Protein AF-A0A7W6JEF7-F1 (afdb_monomer)

Nearest PDB structures (foldseek):
  3bkv-assembly1_A  TM=9.043E-01  e=3.563E-07  Phikzvirus phiKZ

Secondary structure (DSSP, 8-state):
--TT-B-TTSS-BTTTTB-HHHHHHHHHHHGGGGT-HHHHHT-EE-TTS-EE--TTHHHHHHHGGGSHHHHHHHHHHHHHHHHHHHHHHHSS---HHHHHHHHHHHHHHHHHHHHHHHH-TTSBHHHH-HHHHHH-HHHHEETTEEPBHHHHHHHHHHHHHTT-S--------------HHHHHHHHHHHHHHHHHHHHHHHTT---------------------

pLDDT: mean 77.7, std 24.28, range [25.88, 98.38]

Solvent-accessible surface area (backbone atoms only — not comparable to full-atom values): 13113 Å² total; per-residue (Å²): 134,54,36,82,40,67,47,97,89,52,67,23,26,13,64,77,45,44,36,57,62,62,44,48,48,42,34,46,73,47,18,52,86,74,77,36,34,81,53,17,69,55,42,46,69,46,97,88,70,45,64,45,49,66,76,77,58,33,56,62,59,60,52,41,32,46,35,66,64,59,36,48,56,46,48,51,51,50,53,51,51,38,42,53,50,34,25,74,74,69,76,42,88,66,50,64,26,47,52,42,31,20,71,73,58,34,47,69,47,23,44,51,49,54,53,36,44,75,75,43,29,81,42,51,34,31,80,75,38,52,70,60,23,69,77,35,46,82,63,25,35,52,96,92,37,69,22,25,31,46,56,37,50,55,48,38,33,48,47,35,72,74,64,45,90,57,86,74,91,68,87,79,91,80,74,82,86,71,51,74,67,55,54,51,50,52,56,50,51,51,51,54,54,50,51,53,54,51,51,59,58,62,76,68,69,81,87,80,88,82,83,85,83,91,78,87,89,83,83,86,84,86,81,90,134

Mean predicted aligned error: 13.55 Å

Radius of gyration: 26.11 Å; Cα contacts (8 Å, |Δi|>4): 239; chains: 1; bounding box: 75×72×61 Å

Organism: NCBI:txid424796

Structure (mmCIF, N/CA/C/O backbone):
data_AF-A0A7W6JEF7-F1
#
_entry.id   AF-A0A7W6JEF7-F1
#
loop_
_atom_site.group_PDB
_atom_site.id
_atom_site.type_symbol
_atom_site.label_atom_id
_atom_site.label_alt_id
_atom_site.label_comp_id
_atom_site.label_asym_id
_atom_site.label_entity_id
_atom_site.label_seq_id
_atom_site.pdbx_PDB_ins_code
_atom_site.Cartn_x
_atom_site.Cartn_y
_atom_site.Cartn_z
_atom_site.occupancy
_atom_site.B_iso_or_equiv
_atom_site.auth_seq_id
_atom_site.auth_comp_id
_atom_site.auth_asym_id
_atom_site.auth_atom_id
_atom_site.pdbx_PDB_model_num
ATOM 1 N N . MET A 1 1 ? -9.489 13.135 -10.111 1.00 59.50 1 MET A N 1
ATOM 2 C CA . MET A 1 1 ? -8.204 12.804 -9.450 1.00 59.50 1 MET A CA 1
ATOM 3 C C . MET A 1 1 ? -7.058 13.367 -10.286 1.00 59.50 1 MET A C 1
ATOM 5 O O . MET A 1 1 ? -7.245 13.505 -11.488 1.00 59.50 1 MET A O 1
ATOM 9 N N . ASN A 1 2 ? -5.920 13.725 -9.678 1.00 73.31 2 ASN A N 1
ATOM 10 C CA . ASN A 1 2 ? -4.779 14.330 -10.379 1.00 73.31 2 ASN A CA 1
ATOM 11 C C . ASN A 1 2 ? -3.644 13.301 -10.591 1.00 73.31 2 ASN A C 1
ATOM 13 O O . ASN A 1 2 ? -3.010 12.917 -9.607 1.00 73.31 2 ASN A O 1
ATOM 17 N N . PRO A 1 3 ? -3.336 12.889 -11.836 1.00 75.44 3 PRO A N 1
ATOM 18 C CA . PRO A 1 3 ? -2.253 11.948 -12.122 1.00 75.44 3 PRO A CA 1
ATOM 19 C C . PRO A 1 3 ? -0.857 12.453 -11.759 1.00 75.44 3 PRO A C 1
ATOM 21 O O . PRO A 1 3 ? 0.026 11.628 -11.585 1.00 75.44 3 PRO A O 1
ATOM 24 N N . SER A 1 4 ? -0.639 13.766 -11.615 1.00 76.81 4 SER A N 1
ATOM 25 C CA . SER A 1 4 ? 0.662 14.353 -11.250 1.00 76.81 4 SER A CA 1
ATOM 26 C C . SER A 1 4 ? 0.847 14.587 -9.744 1.00 76.81 4 SER A C 1
ATOM 28 O O . SER A 1 4 ? 1.847 15.178 -9.332 1.00 76.81 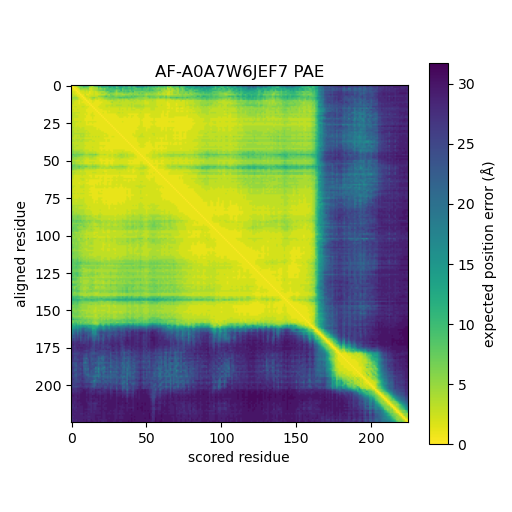4 SER A O 1
ATOM 30 N N . ALA A 1 5 ? -0.097 14.135 -8.909 1.00 79.94 5 ALA A N 1
ATOM 31 C CA . ALA A 1 5 ? -0.065 14.354 -7.465 1.00 79.94 5 ALA A CA 1
ATOM 32 C C . ALA A 1 5 ? 1.197 13.766 -6.806 1.00 79.94 5 ALA A C 1
ATOM 34 O O . ALA A 1 5 ? 1.651 12.669 -7.145 1.00 79.94 5 ALA A O 1
ATOM 35 N N . ARG A 1 6 ? 1.756 14.499 -5.837 1.00 86.62 6 ARG A N 1
ATOM 36 C CA . ARG A 1 6 ? 2.896 14.084 -5.007 1.00 86.62 6 ARG A CA 1
ATOM 37 C C . ARG A 1 6 ? 2.613 14.453 -3.557 1.00 86.62 6 ARG A C 1
ATOM 39 O O . ARG A 1 6 ? 2.244 15.592 -3.275 1.00 86.62 6 ARG A O 1
ATOM 46 N N . ALA A 1 7 ? 2.790 13.502 -2.646 1.00 77.75 7 ALA A N 1
ATOM 47 C CA . ALA A 1 7 ? 2.678 13.776 -1.221 1.00 77.75 7 ALA A CA 1
ATOM 48 C C . ALA A 1 7 ? 3.938 14.515 -0.730 1.00 77.75 7 ALA A C 1
ATOM 50 O O . ALA A 1 7 ? 5.047 14.103 -1.065 1.00 77.75 7 ALA A O 1
ATOM 51 N N . PRO A 1 8 ? 3.810 15.577 0.084 1.00 76.69 8 PRO A N 1
ATOM 52 C CA . PRO A 1 8 ? 4.963 16.348 0.555 1.00 76.69 8 PRO A CA 1
ATOM 53 C C . PRO A 1 8 ? 5.819 15.601 1.590 1.00 76.69 8 PRO A C 1
ATOM 55 O O . PRO A 1 8 ? 6.985 15.929 1.778 1.00 76.69 8 PRO A O 1
ATOM 58 N N . THR A 1 9 ? 5.252 14.606 2.274 1.00 75.00 9 THR A N 1
ATOM 59 C CA . THR A 1 9 ? 5.876 13.916 3.416 1.00 75.00 9 THR A CA 1
ATOM 60 C C . THR A 1 9 ? 6.237 12.460 3.131 1.00 75.00 9 THR A C 1
ATOM 62 O O . THR A 1 9 ? 6.707 11.757 4.024 1.00 75.00 9 THR A O 1
ATOM 65 N N . SER A 1 10 ? 6.011 11.967 1.911 1.00 81.19 10 SER A N 1
ATOM 66 C CA . SER A 1 10 ? 6.282 10.572 1.559 1.00 81.19 10 SER A CA 1
ATOM 67 C C . SER A 1 10 ? 6.634 10.410 0.083 1.00 81.19 10 SER A C 1
ATOM 69 O O . SER A 1 10 ? 6.514 11.333 -0.716 1.00 81.19 10 SER A O 1
ATOM 71 N N . SER A 1 11 ? 7.049 9.202 -0.303 1.00 86.31 11 SER A N 1
ATOM 72 C CA . SER A 1 11 ? 7.284 8.867 -1.713 1.00 86.31 11 SER A CA 1
ATOM 73 C C . SER A 1 11 ? 5.992 8.648 -2.508 1.00 86.31 11 SER A C 1
ATOM 75 O O . SER A 1 11 ? 6.078 8.283 -3.681 1.00 86.31 11 SER A O 1
ATOM 77 N N . ALA A 1 12 ? 4.817 8.831 -1.895 1.00 86.88 12 ALA A N 1
ATOM 78 C CA . ALA A 1 12 ? 3.532 8.615 -2.539 1.00 86.88 12 ALA A CA 1
ATOM 79 C C . ALA A 1 12 ? 3.341 9.579 -3.713 1.00 86.88 12 ALA A C 1
ATOM 81 O O . ALA A 1 12 ? 3.408 10.802 -3.558 1.00 86.88 12 ALA A O 1
ATOM 82 N N . ALA A 1 13 ? 3.062 9.024 -4.889 1.00 87.44 13 ALA A N 1
ATOM 83 C CA . ALA A 1 13 ? 2.879 9.805 -6.102 1.00 87.44 13 ALA A CA 1
ATOM 84 C C . ALA A 1 13 ? 1.898 9.146 -7.075 1.00 87.44 13 ALA A C 1
ATOM 86 O O . ALA A 1 13 ? 1.651 7.938 -6.999 1.00 87.44 13 ALA A O 1
ATOM 87 N N . GLY A 1 14 ? 1.381 9.942 -8.006 1.00 89.94 14 GLY A N 1
ATOM 88 C CA . GLY A 1 14 ? 0.509 9.468 -9.068 1.00 89.94 14 GLY A CA 1
ATOM 89 C C . GLY A 1 14 ? -0.964 9.405 -8.676 1.00 89.94 14 GLY A C 1
ATOM 90 O O . GLY A 1 14 ? -1.350 9.710 -7.547 1.00 89.94 14 GLY A O 1
ATOM 91 N N . LEU A 1 15 ? -1.777 8.933 -9.622 1.00 88.81 15 LEU A N 1
ATOM 92 C CA . LEU A 1 15 ? -3.235 8.825 -9.505 1.00 88.81 15 LEU A CA 1
ATOM 93 C C . LEU A 1 15 ? -3.700 8.060 -8.247 1.00 88.81 15 LEU A C 1
ATOM 95 O O . LEU A 1 15 ? -4.692 8.436 -7.628 1.00 88.81 15 LEU A O 1
ATOM 99 N N . PHE A 1 16 ? -2.952 7.023 -7.857 1.00 87.44 16 PHE A N 1
ATOM 100 C CA . PHE A 1 16 ? -3.261 6.121 -6.737 1.00 87.44 16 PHE A CA 1
ATOM 101 C C . PHE A 1 16 ? -2.314 6.284 -5.541 1.00 87.44 16 PHE A C 1
ATOM 103 O O . PHE A 1 16 ? -2.290 5.440 -4.649 1.00 87.44 16 PHE A O 1
ATOM 110 N N . GLN A 1 17 ? -1.502 7.345 -5.528 1.00 87.00 17 GLN A N 1
ATOM 111 C CA . GLN A 1 17 ? -0.577 7.656 -4.436 1.00 87.00 17 GLN A CA 1
ATOM 112 C C . GLN A 1 17 ? 0.342 6.487 -4.028 1.00 87.00 17 GLN A C 1
ATOM 114 O O . GLN A 1 17 ? 0.610 6.256 -2.850 1.00 87.00 17 GLN A O 1
ATOM 119 N N . PHE A 1 18 ? 0.895 5.775 -5.009 1.00 87.88 18 PHE A N 1
ATOM 120 C CA . PHE A 1 18 ? 1.824 4.679 -4.760 1.00 87.88 18 PHE A CA 1
ATOM 121 C C . PHE A 1 18 ? 3.102 5.160 -4.074 1.00 87.88 18 PHE A C 1
ATOM 123 O O . PHE A 1 18 ? 3.840 5.978 -4.635 1.00 87.88 18 PHE A O 1
ATOM 130 N N . ILE A 1 19 ? 3.419 4.587 -2.913 1.00 89.12 19 ILE A N 1
ATOM 131 C CA . ILE A 1 19 ? 4.760 4.687 -2.328 1.00 89.12 19 ILE A CA 1
ATOM 132 C C . ILE A 1 19 ? 5.747 3.828 -3.121 1.00 89.12 19 ILE A C 1
ATOM 134 O O . ILE A 1 19 ? 5.385 2.810 -3.712 1.00 89.12 19 ILE A O 1
ATOM 138 N N . GLU A 1 20 ? 7.013 4.232 -3.117 1.00 93.56 20 GLU A N 1
ATOM 139 C CA . GLU A 1 20 ? 8.049 3.661 -3.979 1.00 93.56 20 GLU A CA 1
ATOM 140 C C . GLU A 1 20 ? 8.202 2.140 -3.852 1.00 93.56 20 GLU A C 1
ATOM 142 O O . GLU A 1 20 ? 8.201 1.441 -4.859 1.00 93.56 20 GLU A O 1
ATOM 147 N N . GLN A 1 21 ? 8.308 1.603 -2.635 1.00 94.00 21 GLN A N 1
ATOM 148 C CA . GLN A 1 21 ? 8.533 0.163 -2.459 1.00 94.00 21 GLN A CA 1
ATOM 149 C C . GLN A 1 21 ? 7.341 -0.673 -2.933 1.00 94.00 21 GLN A C 1
ATOM 151 O O . GLN A 1 21 ? 7.534 -1.710 -3.567 1.00 94.00 21 GLN A O 1
ATOM 156 N N . THR A 1 22 ? 6.119 -0.199 -2.683 1.00 91.44 22 THR A N 1
ATOM 157 C CA . THR A 1 22 ? 4.899 -0.843 -3.177 1.00 91.44 22 THR A CA 1
ATOM 158 C C . THR A 1 22 ? 4.839 -0.788 -4.696 1.00 91.44 22 THR A C 1
ATOM 160 O O . THR A 1 22 ? 4.536 -1.797 -5.327 1.00 91.44 22 THR A O 1
ATOM 163 N N . TRP A 1 23 ? 5.183 0.356 -5.293 1.00 96.56 23 TRP A N 1
ATOM 164 C CA . TRP A 1 23 ? 5.240 0.500 -6.744 1.00 96.56 23 TRP A CA 1
ATOM 165 C C . TRP A 1 23 ? 6.215 -0.488 -7.377 1.00 96.56 23 TRP A C 1
ATOM 167 O O . TRP A 1 23 ? 5.816 -1.288 -8.219 1.00 96.56 23 TRP A O 1
ATOM 177 N N . LEU A 1 24 ? 7.471 -0.483 -6.924 1.00 98.12 24 LEU A N 1
ATOM 178 C CA . LEU A 1 24 ? 8.506 -1.349 -7.480 1.00 98.12 24 LEU A CA 1
ATOM 179 C C . LEU A 1 24 ? 8.145 -2.830 -7.320 1.00 98.12 24 LEU A C 1
ATOM 181 O O . LEU A 1 24 ? 8.288 -3.597 -8.266 1.00 98.12 24 LEU A O 1
ATOM 185 N N . GLY A 1 25 ? 7.617 -3.234 -6.162 1.00 96.81 25 GLY A N 1
ATOM 186 C CA . GLY A 1 25 ? 7.166 -4.610 -5.954 1.00 96.81 25 GLY A CA 1
ATOM 187 C C . GLY A 1 25 ? 6.001 -5.007 -6.864 1.00 96.81 25 GLY A C 1
ATOM 188 O O . GLY A 1 25 ? 5.996 -6.111 -7.410 1.00 96.81 25 GLY A O 1
ATOM 189 N N . THR A 1 26 ? 5.042 -4.101 -7.071 1.00 97.19 26 THR A N 1
ATOM 190 C CA . THR A 1 26 ? 3.873 -4.350 -7.928 1.00 97.19 26 THR A CA 1
ATOM 191 C C . THR A 1 26 ? 4.288 -4.457 -9.394 1.00 97.19 26 THR A C 1
ATOM 193 O O . THR A 1 26 ? 3.948 -5.442 -10.045 1.00 97.19 26 THR A O 1
ATOM 196 N N . VAL A 1 27 ? 5.105 -3.520 -9.891 1.00 98.31 27 VAL A N 1
ATOM 197 C CA . VAL A 1 27 ? 5.647 -3.564 -11.260 1.00 98.31 27 VAL A CA 1
ATOM 198 C C . VAL A 1 27 ? 6.524 -4.794 -11.458 1.00 98.31 27 VAL A C 1
ATOM 200 O O . VAL A 1 27 ? 6.383 -5.471 -12.470 1.00 98.31 27 VAL A O 1
ATOM 203 N N . LYS A 1 28 ? 7.382 -5.149 -10.492 1.00 98.38 28 LYS A N 1
ATOM 204 C CA . LYS A 1 28 ? 8.207 -6.360 -10.600 1.00 98.38 28 LYS A CA 1
ATOM 205 C C . LYS A 1 28 ? 7.361 -7.619 -10.759 1.00 98.38 28 LYS A C 1
ATOM 207 O O . LYS A 1 28 ? 7.706 -8.493 -11.546 1.00 98.38 28 LYS A O 1
ATOM 212 N N . THR A 1 29 ? 6.284 -7.716 -9.987 1.00 97.81 29 THR A N 1
ATOM 213 C CA . THR A 1 29 ? 5.455 -8.924 -9.927 1.00 97.81 29 THR A CA 1
ATOM 214 C C . THR A 1 29 ? 4.513 -9.024 -11.123 1.00 97.81 29 THR A C 1
ATOM 216 O O . THR A 1 29 ? 4.349 -10.101 -11.687 1.00 97.81 29 THR A O 1
ATOM 219 N N . HIS A 1 30 ? 3.911 -7.903 -11.526 1.00 98.19 30 HIS A N 1
ATOM 220 C CA . HIS A 1 30 ? 2.780 -7.891 -12.458 1.00 98.19 30 HIS A CA 1
ATOM 221 C C . HIS A 1 30 ? 3.038 -7.110 -13.745 1.00 98.19 30 HIS A C 1
ATOM 223 O O . HIS A 1 30 ? 2.269 -7.232 -14.692 1.00 98.19 30 HIS A O 1
ATOM 229 N N . GLY A 1 31 ? 4.112 -6.323 -13.823 1.00 97.94 31 GLY A N 1
ATOM 230 C CA . GLY A 1 31 ? 4.379 -5.429 -14.951 1.00 97.94 31 GLY A CA 1
ATOM 231 C C . GLY A 1 31 ? 4.435 -6.160 -16.290 1.00 97.94 31 GLY A C 1
ATOM 232 O O . GLY A 1 31 ? 3.821 -5.712 -17.254 1.00 97.94 31 GLY A O 1
ATOM 2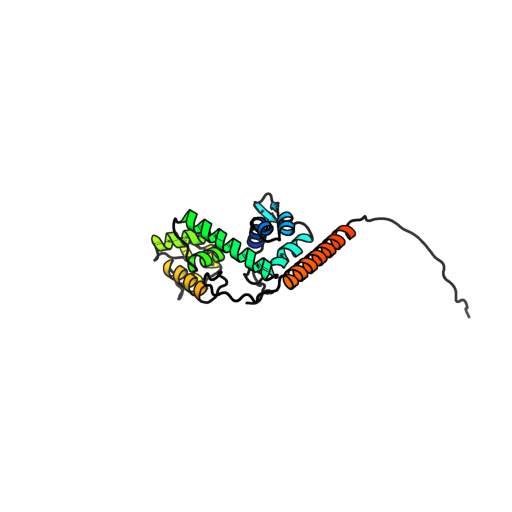33 N N . ALA A 1 32 ? 5.078 -7.330 -16.340 1.00 98.06 32 ALA A N 1
ATOM 234 C CA . ALA A 1 32 ? 5.173 -8.140 -17.556 1.00 98.06 32 ALA A CA 1
ATOM 235 C C . ALA A 1 32 ? 3.802 -8.544 -18.128 1.00 98.06 32 ALA A C 1
ATOM 237 O O . ALA A 1 32 ? 3.614 -8.492 -19.342 1.00 98.06 32 ALA A O 1
ATOM 238 N N . LYS A 1 33 ? 2.825 -8.862 -17.266 1.00 97.88 33 LYS A N 1
ATOM 239 C CA . LYS A 1 33 ? 1.454 -9.228 -17.666 1.00 97.88 33 LYS A CA 1
ATOM 240 C C . LYS A 1 33 ? 0.740 -8.104 -18.425 1.00 97.88 33 LYS A C 1
ATOM 242 O O . LYS A 1 33 ? -0.140 -8.382 -19.230 1.00 97.88 33 LYS A O 1
ATOM 247 N N . HIS A 1 34 ? 1.136 -6.855 -18.183 1.00 97.38 34 HIS A N 1
ATOM 248 C CA . HIS A 1 34 ? 0.496 -5.652 -18.722 1.00 97.38 34 HIS A CA 1
ATOM 249 C C . HIS A 1 34 ? 1.389 -4.877 -19.700 1.00 97.38 34 HIS A C 1
ATOM 251 O O . HIS A 1 34 ? 1.162 -3.696 -19.929 1.00 97.38 34 HIS A O 1
ATOM 257 N N . GLY A 1 35 ? 2.426 -5.507 -20.264 1.00 97.50 35 GLY A N 1
ATOM 258 C CA . GLY A 1 35 ? 3.313 -4.866 -21.248 1.00 97.50 35 GLY A CA 1
ATOM 259 C C . GLY A 1 35 ? 4.440 -4.008 -20.658 1.00 97.50 35 GLY A C 1
ATOM 260 O O . GLY A 1 35 ? 5.218 -3.421 -21.403 1.00 97.50 35 GLY A O 1
ATOM 261 N N . TYR A 1 36 ? 4.605 -3.988 -19.333 1.00 97.88 36 TYR A N 1
ATOM 262 C CA . TYR A 1 36 ? 5.674 -3.266 -18.629 1.00 97.88 36 TYR A CA 1
ATOM 263 C C . TYR A 1 36 ? 6.854 -4.173 -18.231 1.00 97.88 36 TYR A C 1
ATOM 265 O O . TYR A 1 36 ? 7.595 -3.859 -17.298 1.00 97.88 36 TYR A O 1
ATOM 273 N N . GLY A 1 37 ? 7.042 -5.305 -18.921 1.00 97.50 37 GLY A N 1
ATOM 274 C CA . GLY A 1 37 ? 8.080 -6.302 -18.608 1.00 97.50 37 GLY A CA 1
ATOM 275 C C . GLY A 1 37 ? 9.493 -5.720 -18.598 1.00 97.50 37 GLY A C 1
ATOM 276 O O . GLY A 1 37 ? 10.215 -5.889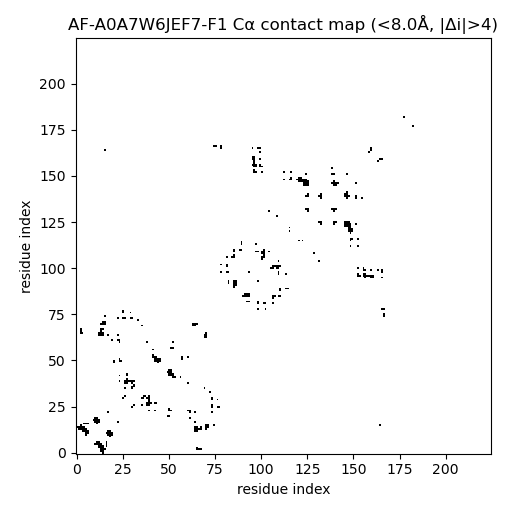 -17.622 1.00 97.50 37 GLY A O 1
ATOM 277 N N . GLN A 1 38 ? 9.825 -4.897 -19.597 1.00 96.81 38 GLN A N 1
ATOM 278 C CA . GLN A 1 38 ? 11.119 -4.208 -19.673 1.00 96.81 38 GLN A CA 1
ATOM 279 C C . GLN A 1 38 ? 11.427 -3.342 -18.438 1.00 96.81 38 GLN A C 1
ATOM 281 O O . GLN A 1 38 ? 12.584 -3.178 -18.069 1.00 96.81 38 GLN A O 1
ATOM 286 N N . TYR A 1 39 ? 10.402 -2.795 -17.773 1.00 97.62 39 TYR A N 1
ATOM 287 C CA . TYR A 1 39 ? 10.569 -2.029 -16.537 1.00 97.62 39 TYR A CA 1
ATOM 288 C C . TYR A 1 39 ? 10.667 -2.948 -15.320 1.00 97.62 39 TYR A C 1
ATOM 290 O O . TYR A 1 39 ? 11.441 -2.677 -14.406 1.00 97.62 39 TYR A O 1
ATOM 298 N N . ALA A 1 40 ? 9.910 -4.047 -15.313 1.00 98.25 40 ALA A N 1
ATOM 299 C CA . ALA A 1 40 ? 9.969 -5.071 -14.275 1.00 98.25 40 ALA A CA 1
ATOM 300 C C . ALA A 1 40 ? 11.346 -5.757 -14.209 1.00 98.25 40 ALA A C 1
ATOM 302 O O . ALA A 1 40 ? 11.823 -6.083 -13.120 1.00 98.25 40 ALA A O 1
ATOM 303 N N . ASP A 1 41 ? 12.010 -5.943 -15.348 1.00 97.69 41 ASP A N 1
ATOM 304 C CA . ASP A 1 41 ? 13.332 -6.572 -15.432 1.00 97.69 41 ASP A CA 1
ATOM 305 C C . ASP A 1 41 ? 14.435 -5.720 -14.793 1.00 97.69 41 ASP A C 1
ATOM 307 O O . ASP A 1 41 ? 15.363 -6.261 -14.194 1.00 97.69 41 ASP A O 1
ATOM 311 N N . LEU A 1 42 ? 14.279 -4.393 -14.812 1.00 97.88 42 LEU A N 1
ATOM 312 C CA . LEU A 1 42 ? 15.188 -3.443 -14.159 1.00 97.88 42 LEU A CA 1
ATOM 313 C C . LEU A 1 42 ? 15.073 -3.454 -12.627 1.00 97.88 42 LEU A C 1
ATOM 315 O O . LEU A 1 42 ? 15.930 -2.902 -11.932 1.00 97.88 42 LEU A O 1
ATOM 319 N N . ILE A 1 43 ? 14.003 -4.046 -12.090 1.00 98.31 43 ILE A N 1
ATOM 320 C CA . ILE A 1 43 ? 13.738 -4.085 -10.656 1.00 98.31 43 ILE A CA 1
ATOM 321 C C . ILE A 1 43 ? 14.315 -5.370 -10.071 1.00 98.31 43 ILE A C 1
ATOM 323 O O . ILE A 1 43 ? 13.997 -6.483 -10.504 1.00 98.31 43 ILE A O 1
ATOM 327 N N . TYR A 1 44 ? 15.110 -5.224 -9.020 1.00 97.62 44 TYR A N 1
ATOM 328 C CA . TYR A 1 44 ? 15.700 -6.344 -8.297 1.00 97.62 44 TYR A CA 1
ATOM 329 C C . TYR A 1 44 ? 15.515 -6.187 -6.786 1.00 97.62 44 TYR A C 1
ATOM 331 O O . TYR A 1 44 ? 15.220 -5.103 -6.273 1.00 97.62 44 TYR A O 1
ATOM 339 N N . ARG A 1 45 ? 15.660 -7.300 -6.061 1.00 96.62 45 ARG A N 1
ATOM 340 C CA . ARG A 1 45 ? 15.602 -7.328 -4.599 1.00 96.62 45 ARG A CA 1
ATOM 341 C C . ARG A 1 45 ? 17.025 -7.322 -4.051 1.00 96.62 45 ARG A C 1
ATOM 343 O O . ARG A 1 45 ? 17.798 -8.219 -4.369 1.00 96.62 45 ARG A O 1
ATOM 350 N N . GLY A 1 46 ? 17.374 -6.311 -3.259 1.00 94.44 46 GLY A N 1
ATOM 351 C CA . GLY A 1 46 ? 18.687 -6.253 -2.613 1.00 94.44 46 GLY A CA 1
ATOM 352 C C . GLY A 1 46 ? 18.812 -7.239 -1.450 1.00 94.44 46 GLY A C 1
ATOM 353 O O . GLY A 1 46 ? 17.835 -7.873 -1.045 1.00 94.44 46 GLY A O 1
ATOM 354 N N . SER A 1 47 ? 20.014 -7.333 -0.881 1.00 94.38 47 SER A N 1
ATOM 355 C CA . SER A 1 47 ? 20.332 -8.235 0.239 1.00 94.38 47 SER A CA 1
ATOM 356 C C . SER A 1 47 ? 19.522 -7.959 1.512 1.00 94.38 47 SER A C 1
ATOM 358 O O . SER A 1 47 ? 19.275 -8.870 2.293 1.00 94.38 47 SER A O 1
ATOM 360 N N . ASP A 1 48 ? 19.052 -6.726 1.697 1.00 91.44 48 ASP A N 1
ATOM 361 C CA . ASP A 1 48 ? 18.152 -6.314 2.783 1.00 91.44 48 ASP A CA 1
ATOM 362 C C . ASP A 1 48 ? 16.663 -6.592 2.489 1.00 91.44 48 ASP A C 1
ATOM 364 O O . ASP A 1 48 ? 15.780 -6.172 3.236 1.00 91.44 48 ASP A O 1
ATOM 368 N N . GLY A 1 49 ? 16.360 -7.251 1.370 1.00 92.00 49 GLY A N 1
ATOM 369 C CA . GLY A 1 49 ? 15.002 -7.600 0.976 1.00 92.00 49 GLY A CA 1
ATOM 370 C C . GLY A 1 49 ? 14.191 -6.461 0.351 1.00 92.00 49 GLY A C 1
ATOM 371 O O . GLY A 1 49 ? 13.016 -6.688 0.048 1.00 92.00 49 GLY A O 1
ATOM 372 N N . ARG A 1 50 ? 14.769 -5.273 0.124 1.00 93.94 50 ARG A N 1
ATOM 373 C CA . ARG A 1 50 ? 14.078 -4.133 -0.507 1.00 93.94 50 ARG A CA 1
ATOM 374 C C . ARG A 1 50 ? 14.184 -4.131 -2.029 1.00 93.94 50 ARG A C 1
ATOM 376 O O . ARG A 1 50 ? 15.212 -4.519 -2.587 1.00 93.94 50 ARG A O 1
ATOM 383 N N . TRP A 1 51 ? 13.149 -3.612 -2.688 1.00 96.44 51 TRP A N 1
ATOM 384 C CA . TRP A 1 51 ? 13.133 -3.409 -4.136 1.00 96.44 51 TRP A CA 1
ATOM 3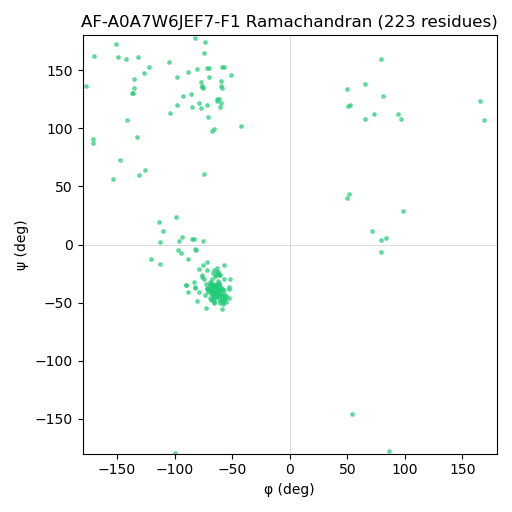85 C C . TRP A 1 51 ? 13.973 -2.195 -4.534 1.00 96.44 51 TRP A C 1
ATOM 387 O O . TRP A 1 51 ? 13.895 -1.141 -3.893 1.00 96.44 51 TRP A O 1
ATOM 397 N N . ARG A 1 52 ? 14.771 -2.346 -5.592 1.00 97.62 52 ARG A N 1
ATOM 398 C CA . ARG A 1 52 ? 15.681 -1.326 -6.124 1.00 97.62 52 ARG A CA 1
ATOM 399 C C . ARG A 1 52 ? 15.717 -1.356 -7.648 1.00 97.62 52 ARG A C 1
ATOM 401 O O . ARG A 1 52 ? 15.377 -2.362 -8.261 1.00 97.62 52 ARG A O 1
ATOM 408 N N . VAL A 1 53 ? 16.158 -0.238 -8.216 1.00 97.38 53 VAL A N 1
ATOM 409 C CA . VAL A 1 53 ? 16.515 -0.059 -9.626 1.00 97.38 53 VAL A CA 1
ATOM 410 C C . VAL A 1 53 ? 17.825 0.721 -9.641 1.00 97.38 53 VAL A C 1
ATOM 412 O O . VAL A 1 53 ? 17.952 1.690 -8.888 1.00 97.38 53 VAL A O 1
ATOM 415 N N . GLU A 1 54 ? 18.788 0.295 -10.454 1.00 93.38 54 GLU A N 1
ATOM 416 C CA . GLU A 1 54 ? 20.100 0.944 -10.535 1.00 93.38 54 GLU A CA 1
ATOM 417 C C . GLU A 1 54 ? 20.099 2.197 -11.415 1.00 93.38 54 GLU A C 1
ATOM 419 O O . GLU A 1 54 ? 19.354 2.307 -12.392 1.00 93.38 54 GLU A O 1
ATOM 424 N N . GLY A 1 55 ? 20.998 3.126 -11.083 1.00 93.19 55 GLY A N 1
ATOM 425 C CA . GLY A 1 55 ? 21.365 4.257 -11.933 1.00 93.19 55 GLY A CA 1
ATOM 426 C C . GLY A 1 55 ? 20.196 5.127 -12.411 1.00 93.19 55 GLY A C 1
ATOM 427 O O . GLY A 1 55 ? 19.209 5.358 -11.708 1.00 93.19 55 GLY A O 1
ATOM 428 N N . SER A 1 56 ? 20.326 5.641 -13.635 1.00 90.25 56 SER A N 1
ATOM 429 C CA . SER A 1 56 ? 19.351 6.545 -14.260 1.00 90.25 56 SER A CA 1
ATOM 430 C C . SER A 1 56 ? 18.004 5.875 -14.557 1.00 90.25 56 SER A C 1
ATOM 432 O O . SER A 1 56 ? 16.972 6.551 -14.569 1.00 90.25 56 SER A O 1
ATOM 434 N N . ALA A 1 57 ? 17.984 4.548 -14.716 1.00 93.88 57 ALA A N 1
ATOM 435 C CA . ALA A 1 57 ? 16.775 3.771 -14.982 1.00 93.88 57 ALA A CA 1
ATOM 436 C C . ALA A 1 57 ? 15.744 3.864 -13.844 1.00 93.88 57 ALA A C 1
ATOM 438 O O . ALA A 1 57 ? 14.541 3.710 -14.071 1.00 93.88 57 ALA A O 1
ATOM 439 N N . ARG A 1 58 ? 16.189 4.180 -12.621 1.00 95.62 58 ARG A N 1
ATOM 440 C CA . ARG A 1 58 ? 15.308 4.344 -11.462 1.00 95.62 58 ARG A CA 1
ATOM 441 C C . ARG A 1 58 ? 14.202 5.367 -11.700 1.00 95.62 58 ARG A C 1
ATOM 443 O O . ARG A 1 58 ? 13.053 5.096 -11.361 1.00 95.62 58 ARG A O 1
ATOM 450 N N . ASN A 1 59 ? 14.524 6.520 -12.281 1.00 94.00 59 ASN A N 1
ATOM 451 C CA . ASN A 1 59 ? 13.529 7.572 -12.501 1.00 94.00 59 ASN A CA 1
ATOM 452 C C . ASN A 1 59 ? 12.487 7.132 -13.528 1.00 94.00 59 ASN A C 1
ATOM 454 O O . ASN A 1 59 ? 11.297 7.280 -13.285 1.00 94.00 59 ASN A O 1
ATOM 458 N N . VAL A 1 60 ? 12.931 6.472 -14.598 1.00 94.31 60 VAL A N 1
ATOM 459 C CA . VAL A 1 60 ? 12.057 5.931 -15.643 1.00 94.31 60 VAL A CA 1
ATOM 460 C C . VAL A 1 60 ? 11.024 4.961 -15.060 1.00 94.31 60 VAL A C 1
ATOM 462 O O . VAL A 1 60 ? 9.833 5.088 -15.332 1.00 94.31 60 VAL A O 1
ATOM 465 N N . VAL A 1 61 ? 11.452 4.024 -14.207 1.00 97.00 61 VAL A N 1
ATOM 466 C CA . VAL A 1 61 ? 10.535 3.069 -13.563 1.00 97.00 61 VAL A CA 1
ATOM 467 C C . VAL A 1 61 ? 9.585 3.771 -12.586 1.00 97.00 61 VAL A C 1
ATOM 469 O O . VAL A 1 61 ? 8.411 3.413 -12.503 1.00 97.00 61 VAL A O 1
ATOM 472 N N . LEU A 1 62 ? 10.063 4.762 -11.829 1.00 96.12 62 LEU A N 1
ATOM 473 C CA . LEU A 1 62 ? 9.245 5.473 -10.841 1.00 96.12 62 LEU A CA 1
ATOM 474 C C . LEU A 1 62 ? 8.253 6.459 -11.456 1.00 96.12 62 LEU A C 1
ATOM 476 O O . LEU A 1 62 ? 7.194 6.673 -10.856 1.00 96.12 62 LEU A O 1
ATOM 480 N N . ASP A 1 63 ? 8.580 7.040 -12.608 1.00 95.88 63 ASP A N 1
ATOM 481 C CA . ASP A 1 63 ? 7.744 8.020 -13.298 1.00 95.88 63 ASP A CA 1
ATOM 482 C C . ASP A 1 63 ? 6.546 7.378 -14.003 1.00 95.88 63 ASP A C 1
ATOM 484 O O . ASP A 1 63 ? 5.537 8.045 -14.222 1.00 95.88 63 ASP A O 1
ATOM 488 N N . LEU A 1 64 ? 6.569 6.059 -14.229 1.00 96.56 64 LEU A N 1
ATOM 489 C CA . LEU A 1 64 ? 5.382 5.310 -14.652 1.00 96.56 64 LEU A CA 1
ATOM 490 C C . LEU A 1 64 ? 4.199 5.442 -13.672 1.00 96.56 64 LEU A C 1
ATOM 492 O O . LEU A 1 64 ? 3.061 5.222 -14.064 1.00 96.56 64 LEU A O 1
ATOM 496 N N . ARG A 1 65 ? 4.416 5.871 -12.419 1.00 95.44 65 ARG A N 1
ATOM 497 C CA . ARG A 1 65 ? 3.314 6.214 -11.495 1.00 95.44 65 ARG A CA 1
ATOM 498 C C . ARG A 1 65 ? 2.457 7.386 -11.972 1.00 95.44 65 ARG A C 1
ATOM 500 O O . ARG A 1 65 ? 1.315 7.512 -11.532 1.00 95.44 65 ARG A O 1
ATOM 507 N N . PHE A 1 66 ? 3.013 8.252 -12.815 1.00 94.94 66 PHE A N 1
ATOM 508 C CA . PHE A 1 66 ? 2.307 9.390 -13.402 1.00 94.94 66 PHE A CA 1
ATOM 509 C C . PHE A 1 66 ? 1.598 9.023 -14.708 1.00 94.94 66 PHE A C 1
ATOM 511 O O . PHE A 1 66 ? 0.761 9.798 -15.167 1.00 94.94 66 PHE A O 1
ATOM 518 N N . ASP A 1 67 ? 1.897 7.855 -15.287 1.00 95.81 67 ASP A N 1
ATOM 519 C CA . ASP A 1 67 ? 1.172 7.329 -16.436 1.00 95.81 67 ASP A CA 1
ATOM 520 C C . ASP A 1 67 ? -0.178 6.744 -15.973 1.00 95.81 67 ASP A C 1
ATO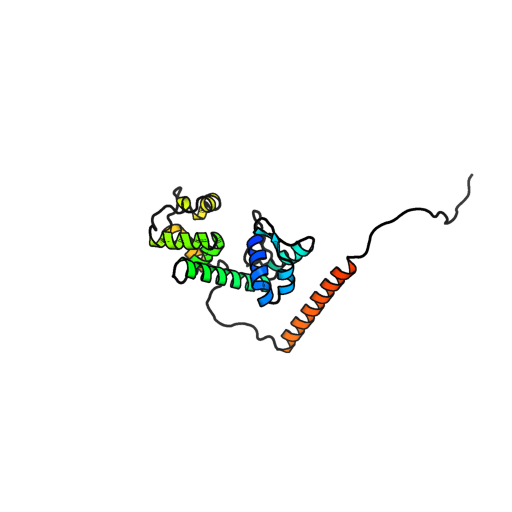M 522 O O . ASP A 1 67 ? -0.198 5.795 -15.182 1.00 95.81 67 ASP A O 1
ATOM 526 N N . PRO A 1 68 ? -1.328 7.290 -16.418 1.00 93.94 68 PRO A N 1
ATOM 527 C CA . PRO A 1 68 ? -2.629 6.854 -15.921 1.00 93.94 68 PRO A CA 1
ATOM 528 C C . PRO A 1 68 ? -2.941 5.386 -16.217 1.00 93.94 68 PRO A C 1
ATOM 530 O O . PRO A 1 68 ? -3.630 4.754 -15.417 1.00 93.94 68 PRO A O 1
ATOM 533 N N . GLN A 1 69 ? -2.448 4.838 -17.332 1.00 96.12 69 GLN A N 1
ATOM 534 C CA . GLN A 1 69 ? -2.692 3.444 -17.700 1.00 96.12 69 GLN A CA 1
ATOM 535 C C . GLN A 1 69 ? -1.890 2.514 -16.793 1.00 96.12 69 GLN A C 1
ATOM 537 O O . GLN A 1 69 ? -2.485 1.695 -16.091 1.00 96.12 69 GLN A O 1
ATOM 542 N N . ALA A 1 70 ? -0.572 2.718 -16.707 1.00 96.94 70 ALA A N 1
ATOM 543 C CA . ALA A 1 70 ? 0.322 1.946 -15.849 1.00 96.94 70 ALA A CA 1
ATOM 544 C C . ALA A 1 70 ? -0.138 1.997 -14.389 1.00 96.94 70 ALA A C 1
ATOM 546 O O . ALA A 1 70 ? -0.256 0.966 -13.724 1.00 96.94 70 ALA A O 1
ATOM 547 N N . ALA A 1 71 ? -0.457 3.195 -13.892 1.00 95.25 71 ALA A N 1
ATOM 548 C CA . ALA A 1 71 ? -0.926 3.380 -12.528 1.00 95.25 71 ALA A CA 1
ATOM 549 C C . ALA A 1 71 ? -2.247 2.639 -12.264 1.00 95.25 71 ALA A C 1
ATOM 551 O O . ALA A 1 71 ? -2.391 2.028 -11.206 1.00 95.25 71 ALA A O 1
ATOM 552 N N . SER A 1 72 ? -3.184 2.643 -13.219 1.00 95.62 72 SER A N 1
ATOM 553 C CA . SER A 1 72 ? -4.483 1.970 -13.074 1.00 95.62 72 SER A CA 1
ATOM 554 C C . SER A 1 72 ? -4.357 0.451 -13.071 1.00 95.62 72 SER A C 1
ATOM 556 O O . SER A 1 72 ? -4.923 -0.202 -12.193 1.00 95.62 72 SER A O 1
ATOM 558 N N . VAL A 1 73 ? -3.584 -0.126 -13.997 1.00 97.88 73 VAL A N 1
ATOM 559 C CA . VAL A 1 73 ? -3.409 -1.588 -14.042 1.00 97.88 73 VAL A CA 1
ATOM 560 C C . VAL A 1 73 ? -2.631 -2.098 -12.830 1.00 97.88 73 VAL A C 1
ATOM 562 O O . VAL A 1 73 ? -2.995 -3.120 -12.252 1.00 97.88 73 VAL A O 1
ATOM 565 N N . MET A 1 74 ? -1.618 -1.360 -12.365 1.00 97.69 74 MET A N 1
ATOM 566 C CA . MET A 1 74 ? -0.884 -1.731 -11.152 1.00 97.69 74 MET A CA 1
ATOM 567 C C . MET A 1 74 ? -1.741 -1.563 -9.892 1.00 97.69 74 MET A C 1
ATOM 569 O O . MET A 1 74 ? -1.633 -2.372 -8.972 1.00 97.69 74 MET A O 1
ATOM 573 N N . ALA A 1 75 ? -2.624 -0.560 -9.835 1.00 92.88 75 ALA A N 1
ATOM 574 C CA . ALA A 1 75 ? -3.580 -0.423 -8.736 1.00 92.88 75 ALA A CA 1
ATOM 575 C C . ALA A 1 75 ? -4.549 -1.607 -8.687 1.00 92.88 75 ALA A C 1
ATOM 577 O O . ALA A 1 75 ? -4.746 -2.182 -7.617 1.00 92.88 75 ALA A O 1
ATOM 578 N N . ALA A 1 76 ? -5.083 -2.026 -9.837 1.00 94.44 76 ALA A N 1
ATOM 579 C CA . ALA A 1 76 ? -5.950 -3.196 -9.925 1.00 94.44 76 ALA A CA 1
ATOM 580 C C . ALA A 1 76 ? -5.243 -4.474 -9.437 1.00 94.44 76 ALA A C 1
ATOM 582 O O . ALA A 1 76 ? -5.805 -5.215 -8.629 1.00 94.44 76 ALA A O 1
ATOM 583 N N . GLU A 1 77 ? -3.995 -4.703 -9.856 1.00 97.25 77 GLU A N 1
ATOM 584 C CA . GLU A 1 77 ? -3.205 -5.862 -9.417 1.00 97.25 77 GLU A CA 1
ATOM 585 C C . GLU A 1 77 ? -2.873 -5.825 -7.921 1.00 97.25 77 GLU A C 1
ATOM 587 O O . GLU A 1 77 ? -2.953 -6.851 -7.237 1.00 97.25 77 GLU A O 1
ATOM 592 N N . LEU A 1 78 ? -2.550 -4.649 -7.372 1.00 93.50 78 LEU A N 1
ATOM 593 C CA . LEU A 1 78 ? -2.326 -4.492 -5.935 1.00 93.50 78 LEU A CA 1
ATOM 594 C C . LEU A 1 78 ? -3.609 -4.773 -5.143 1.00 93.50 78 LEU A C 1
ATOM 596 O O . LEU A 1 78 ? -3.572 -5.502 -4.151 1.00 93.50 78 LEU A O 1
ATOM 600 N N . THR A 1 79 ? -4.749 -4.236 -5.581 1.00 91.69 79 THR A N 1
ATOM 601 C CA . THR A 1 79 ? -6.050 -4.490 -4.951 1.00 91.69 79 THR A CA 1
ATOM 602 C C . THR A 1 79 ? -6.412 -5.973 -5.009 1.00 91.69 79 THR A C 1
ATOM 604 O O . THR A 1 79 ? -6.811 -6.532 -3.988 1.00 91.69 79 THR A O 1
ATOM 607 N N . ALA A 1 80 ? -6.215 -6.636 -6.151 1.00 94.12 80 ALA A N 1
ATOM 608 C CA . ALA A 1 80 ? -6.452 -8.071 -6.291 1.00 94.12 80 ALA A CA 1
ATOM 609 C C . ALA A 1 80 ? -5.524 -8.900 -5.384 1.00 94.12 80 ALA A C 1
ATOM 611 O O . ALA A 1 80 ? -5.979 -9.828 -4.712 1.00 94.12 80 ALA A O 1
ATOM 612 N N . SER A 1 81 ? -4.243 -8.527 -5.299 1.00 93.62 81 SER A N 1
ATOM 613 C CA . SER A 1 81 ? -3.263 -9.172 -4.414 1.00 93.62 81 SER A CA 1
ATOM 614 C C . SER A 1 81 ? -3.647 -9.015 -2.937 1.00 93.62 81 SER A C 1
ATOM 616 O O . SER A 1 81 ? -3.591 -9.979 -2.173 1.00 93.62 81 SER A O 1
ATOM 618 N N . ASN A 1 82 ? -4.106 -7.825 -2.538 1.00 93.31 82 ASN A N 1
ATOM 619 C CA . ASN A 1 82 ? -4.623 -7.574 -1.194 1.00 93.31 82 ASN A CA 1
ATOM 620 C C . ASN A 1 82 ? -5.881 -8.402 -0.916 1.00 93.31 82 ASN A C 1
ATOM 622 O O . ASN A 1 82 ? -5.976 -9.020 0.142 1.00 93.31 82 ASN A O 1
ATOM 626 N N . ALA A 1 83 ? -6.817 -8.471 -1.867 1.00 95.44 83 ALA A N 1
ATOM 627 C CA . ALA A 1 83 ? -8.027 -9.271 -1.720 1.00 95.44 83 ALA A CA 1
ATOM 628 C C . ALA A 1 83 ? -7.697 -10.753 -1.492 1.00 95.44 83 ALA A C 1
ATOM 630 O O . ALA A 1 83 ? -8.201 -11.370 -0.553 1.00 95.44 83 ALA A O 1
ATOM 631 N N 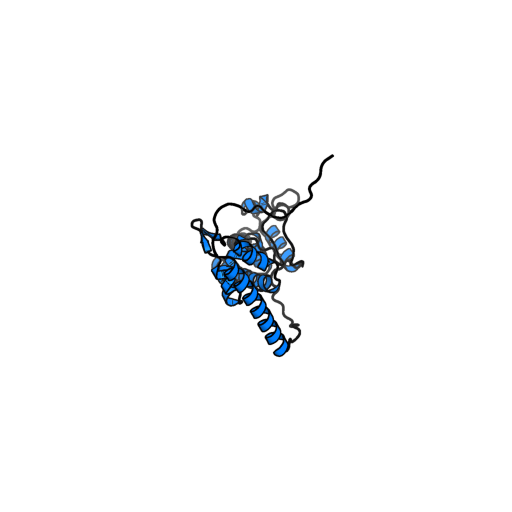. ALA A 1 84 ? -6.792 -11.307 -2.305 1.00 96.12 84 ALA A N 1
ATOM 632 C CA . ALA A 1 84 ? -6.327 -12.683 -2.171 1.00 96.12 84 ALA A CA 1
ATOM 633 C C . ALA A 1 84 ? -5.633 -12.931 -0.821 1.00 96.12 84 ALA A C 1
ATOM 635 O O . ALA A 1 84 ? -5.912 -13.938 -0.167 1.00 96.12 84 ALA A O 1
ATOM 636 N N . TYR A 1 85 ? -4.781 -12.003 -0.372 1.00 96.12 85 TYR A N 1
ATOM 637 C CA . TYR A 1 85 ? -4.131 -12.098 0.935 1.00 96.12 85 TYR A CA 1
ATOM 638 C C . TYR A 1 85 ? -5.154 -12.127 2.075 1.00 96.12 85 TYR A C 1
ATOM 640 O O . TYR A 1 85 ? -5.101 -13.011 2.931 1.00 96.12 85 TYR A O 1
ATOM 648 N N . LEU A 1 86 ? -6.099 -11.182 2.088 1.00 96.31 86 LEU A N 1
ATOM 649 C CA . LEU A 1 86 ? -7.116 -11.093 3.136 1.00 96.31 86 LEU A CA 1
ATOM 650 C C . LEU A 1 86 ? -7.987 -12.346 3.163 1.00 96.31 86 LEU A C 1
ATOM 652 O O . LEU A 1 86 ? -8.215 -12.903 4.238 1.00 96.31 86 LEU A O 1
ATOM 656 N N . ARG A 1 87 ? -8.389 -12.846 1.993 1.00 97.38 87 ARG A N 1
ATOM 657 C CA . ARG A 1 87 ? -9.135 -14.100 1.860 1.00 97.38 87 ARG A CA 1
ATOM 658 C C . ARG A 1 87 ? -8.385 -15.276 2.459 1.00 97.38 87 ARG A C 1
ATOM 660 O O . ARG A 1 87 ? -8.936 -15.993 3.287 1.00 97.38 87 ARG A O 1
ATOM 667 N N . GLY A 1 88 ? -7.119 -15.448 2.081 1.00 96.50 88 GLY A N 1
ATOM 668 C CA . GLY A 1 88 ? -6.284 -16.532 2.592 1.00 96.50 88 GLY A CA 1
ATOM 669 C C . GLY A 1 88 ? -6.026 -16.425 4.096 1.00 96.50 88 GLY A C 1
ATOM 670 O O . GLY A 1 88 ? -5.953 -17.438 4.783 1.00 96.50 88 GLY A O 1
ATOM 671 N N . ARG A 1 89 ? -5.917 -15.201 4.626 1.00 96.81 89 ARG A N 1
ATOM 672 C CA . ARG A 1 89 ? -5.585 -14.960 6.036 1.00 96.81 89 ARG A CA 1
ATOM 673 C C . ARG A 1 89 ? -6.782 -15.032 6.980 1.00 96.81 89 ARG A C 1
ATOM 675 O O . ARG A 1 89 ? -6.595 -15.387 8.142 1.00 96.81 89 ARG A O 1
ATOM 682 N N . THR A 1 90 ? -7.963 -14.646 6.507 1.00 95.00 90 THR A N 1
ATOM 683 C CA . THR A 1 90 ? -9.175 -14.500 7.332 1.00 95.00 90 THR A CA 1
ATOM 684 C C . THR A 1 90 ? -10.257 -15.527 7.004 1.00 95.00 90 THR A C 1
ATOM 686 O O . THR A 1 90 ? -11.175 -15.708 7.796 1.00 95.00 90 THR A O 1
ATOM 689 N N . GLY A 1 91 ? -10.175 -16.195 5.849 1.00 95.50 91 GLY A N 1
ATOM 690 C CA . GLY A 1 91 ? -11.220 -17.096 5.358 1.00 95.50 91 GLY A CA 1
ATOM 691 C C . GLY A 1 91 ? -12.487 -16.381 4.875 1.00 95.50 91 GLY A C 1
ATOM 692 O O . GLY A 1 91 ? -13.501 -17.037 4.656 1.00 95.50 91 GLY A O 1
ATOM 693 N N . ARG A 1 92 ? -12.458 -15.050 4.721 1.00 92.88 92 ARG A N 1
ATOM 694 C CA . ARG A 1 92 ? -13.619 -14.218 4.373 1.00 92.88 92 ARG A CA 1
ATOM 695 C C . ARG A 1 92 ? -13.376 -13.420 3.095 1.00 92.88 92 ARG A C 1
ATOM 697 O O . ARG A 1 92 ? -12.241 -13.085 2.769 1.00 92.88 92 ARG A O 1
ATOM 704 N N . GLU A 1 93 ? -14.453 -13.096 2.382 1.00 93.44 93 GLU A N 1
ATOM 705 C CA . GLU A 1 93 ? -14.405 -12.160 1.255 1.00 93.44 93 GLU A CA 1
ATOM 706 C C . GLU A 1 93 ? -14.209 -10.728 1.789 1.00 93.44 93 GLU A C 1
ATOM 708 O O . GLU A 1 93 ? -15.048 -10.278 2.574 1.00 93.44 93 GLU A O 1
ATOM 713 N N . PRO A 1 94 ? -13.128 -10.014 1.419 1.00 92.12 94 PRO A N 1
ATOM 714 C CA . PRO A 1 94 ? -12.912 -8.646 1.875 1.00 92.12 94 PRO A CA 1
ATOM 715 C C . PRO A 1 94 ? -13.835 -7.667 1.141 1.00 92.12 94 PRO A C 1
ATOM 717 O O . PRO A 1 94 ? -13.958 -7.708 -0.085 1.00 92.12 94 PRO A O 1
ATOM 720 N N . GLY A 1 95 ? -14.453 -6.754 1.890 1.00 88.56 95 GLY A N 1
ATOM 721 C CA . GLY A 1 95 ? -15.235 -5.651 1.334 1.00 88.56 95 GLY A CA 1
ATOM 722 C C . GLY A 1 95 ? -14.368 -4.459 0.914 1.00 88.56 95 GLY A C 1
ATOM 723 O O . GLY A 1 95 ? -13.159 -4.421 1.143 1.00 88.56 95 GLY A O 1
ATOM 724 N N . ALA A 1 96 ? -14.997 -3.425 0.345 1.00 86.56 96 ALA A N 1
ATOM 725 C CA . ALA A 1 96 ? -14.297 -2.207 -0.080 1.00 86.56 96 ALA A CA 1
ATOM 726 C C . ALA A 1 96 ? -13.533 -1.518 1.070 1.00 86.56 96 ALA A C 1
ATOM 728 O O . ALA A 1 96 ? -12.407 -1.066 0.868 1.00 86.56 96 ALA A O 1
ATOM 729 N N . GLY A 1 97 ? -14.102 -1.481 2.282 1.00 86.00 97 GLY A N 1
ATOM 730 C CA . GLY A 1 97 ? -13.427 -0.932 3.460 1.00 86.00 97 GLY A CA 1
ATOM 731 C C . GLY A 1 97 ? -12.219 -1.754 3.900 1.00 86.00 97 GLY A C 1
ATOM 732 O O . GLY A 1 97 ? -11.215 -1.169 4.293 1.00 86.00 97 GLY A O 1
ATOM 733 N N . ASP A 1 98 ? -12.263 -3.082 3.765 1.00 91.69 98 ASP A N 1
ATOM 734 C CA . ASP A 1 98 ? -11.134 -3.957 4.107 1.00 91.69 98 ASP A CA 1
ATOM 735 C C . ASP A 1 98 ? -9.992 -3.802 3.092 1.00 91.69 98 ASP A C 1
ATOM 737 O O . ASP A 1 98 ? -8.819 -3.749 3.461 1.00 91.69 98 ASP A O 1
ATOM 741 N N . LEU A 1 99 ? -10.325 -3.653 1.806 1.00 90.94 99 LEU A N 1
ATOM 742 C CA . LEU A 1 99 ? -9.347 -3.368 0.752 1.00 90.94 99 LEU A CA 1
ATOM 743 C C . LEU A 1 99 ? -8.732 -1.972 0.903 1.00 90.94 99 LEU A C 1
ATOM 745 O O . LEU A 1 99 ? -7.528 -1.805 0.695 1.00 90.94 99 LEU A O 1
ATOM 749 N N . TYR A 1 100 ? -9.526 -0.984 1.319 1.00 88.25 100 TYR A N 1
ATOM 750 C CA . TYR A 1 100 ? -9.021 0.345 1.654 1.00 88.25 100 TYR A CA 1
ATOM 751 C C . TYR A 1 100 ? -8.126 0.311 2.901 1.00 88.25 100 TYR A C 1
ATOM 753 O O . TYR A 1 100 ? -7.034 0.881 2.901 1.00 88.25 100 TYR A O 1
ATOM 761 N N . ALA A 1 101 ? -8.523 -0.442 3.930 1.00 89.75 101 ALA A N 1
ATOM 762 C CA . ALA A 1 101 ? -7.684 -0.698 5.093 1.00 89.75 101 ALA A CA 1
ATOM 763 C C . ALA A 1 101 ? -6.368 -1.375 4.689 1.00 89.75 101 ALA A C 1
ATOM 765 O O . ALA A 1 101 ? -5.325 -1.021 5.226 1.00 89.75 101 ALA A O 1
ATOM 766 N N . ALA A 1 102 ? -6.379 -2.300 3.723 1.00 90.19 102 ALA A N 1
ATOM 767 C CA . ALA A 1 102 ? -5.166 -2.969 3.250 1.00 90.19 102 ALA A CA 1
ATOM 768 C C . ALA A 1 102 ? -4.234 -2.025 2.485 1.00 90.19 102 ALA A C 1
ATOM 770 O O . ALA A 1 102 ? -3.017 -2.158 2.584 1.00 90.19 102 ALA A O 1
ATOM 771 N N . HIS A 1 103 ? -4.780 -1.054 1.754 1.00 83.31 103 HIS A N 1
ATOM 772 C CA . HIS A 1 103 ? -3.979 0.004 1.143 1.00 83.31 103 HIS A CA 1
ATOM 773 C C . HIS A 1 103 ? -3.319 0.898 2.206 1.00 83.31 103 HIS A C 1
ATOM 775 O O . HIS A 1 103 ? -2.142 1.229 2.091 1.00 83.31 103 HIS A O 1
ATOM 781 N N . PHE A 1 104 ? -4.063 1.259 3.253 1.00 84.56 104 PHE A N 1
ATOM 782 C CA . PHE A 1 104 ? -3.620 2.199 4.282 1.00 84.56 104 PHE A CA 1
ATOM 783 C C . PHE A 1 104 ? -2.698 1.573 5.350 1.00 84.56 104 PHE A C 1
ATOM 785 O O . PHE A 1 104 ? -1.637 2.115 5.647 1.00 84.56 104 PHE A O 1
ATOM 792 N N . LEU A 1 105 ? -3.082 0.427 5.918 1.00 86.94 105 LEU A N 1
ATOM 793 C CA . LEU A 1 105 ? -2.364 -0.288 6.988 1.00 86.94 105 LEU A CA 1
ATOM 794 C C . LEU A 1 105 ? -1.421 -1.379 6.463 1.00 86.94 105 LEU A C 1
ATOM 796 O O . LEU A 1 105 ? -0.698 -2.006 7.240 1.00 86.94 105 LEU A O 1
ATOM 800 N N . GLY A 1 106 ? -1.465 -1.662 5.163 1.00 89.19 106 GLY A N 1
ATOM 801 C CA . GLY A 1 106 ? -0.912 -2.885 4.595 1.00 89.19 106 GLY A CA 1
ATOM 802 C C . GLY A 1 106 ? -1.845 -4.094 4.787 1.00 89.19 106 GLY A C 1
ATOM 803 O O . GLY A 1 106 ? -2.705 -4.110 5.676 1.00 89.19 106 GLY A O 1
ATOM 804 N N . PRO A 1 107 ? -1.671 -5.156 3.982 1.00 91.56 107 PRO A N 1
ATOM 805 C CA . PRO A 1 107 ? -2.576 -6.307 3.974 1.00 91.56 107 PRO A CA 1
ATOM 806 C C . PRO A 1 107 ? -2.594 -7.077 5.307 1.00 91.56 107 PRO A C 1
ATOM 808 O O . PRO A 1 107 ? -3.647 -7.540 5.742 1.00 91.56 107 PRO A O 1
ATOM 811 N N . ALA A 1 108 ? -1.457 -7.162 6.007 1.00 92.81 108 ALA A N 1
ATOM 812 C CA . ALA A 1 108 ? -1.384 -7.785 7.330 1.00 92.81 108 ALA A CA 1
ATOM 813 C C . ALA A 1 108 ? -2.144 -6.980 8.400 1.00 92.81 108 ALA A C 1
ATOM 815 O O . ALA A 1 108 ? -2.880 -7.564 9.196 1.00 92.81 108 ALA A O 1
ATOM 816 N N . GLY A 1 109 ? -2.004 -5.649 8.392 1.00 94.25 109 GLY A N 1
ATOM 817 C CA . GLY A 1 109 ? -2.710 -4.763 9.319 1.00 94.25 109 GLY A CA 1
ATOM 818 C C . GLY A 1 109 ? -4.222 -4.784 9.096 1.00 94.25 109 GLY A C 1
ATOM 819 O O . GLY A 1 109 ? -4.987 -4.848 10.053 1.00 94.25 109 GLY A O 1
ATOM 820 N N . ALA A 1 110 ? -4.665 -4.837 7.839 1.00 95.88 110 ALA A N 1
ATOM 821 C CA . ALA A 1 110 ? -6.077 -5.009 7.511 1.00 95.88 110 ALA A CA 1
ATOM 822 C C . ALA A 1 110 ? -6.633 -6.366 7.964 1.00 95.88 110 ALA A C 1
ATOM 824 O O . ALA A 1 110 ? -7.694 -6.404 8.579 1.00 95.88 110 ALA A O 1
ATOM 825 N N . ALA A 1 111 ? -5.900 -7.468 7.770 1.00 96.88 111 ALA A N 1
ATOM 826 C CA . ALA A 1 111 ? -6.313 -8.768 8.304 1.00 96.88 111 ALA A CA 1
ATOM 827 C C . ALA A 1 111 ? -6.416 -8.756 9.841 1.00 96.88 111 ALA A C 1
ATOM 829 O O . ALA A 1 111 ? -7.344 -9.330 10.409 1.00 96.88 111 ALA A O 1
ATOM 830 N N . GLN A 1 112 ? -5.487 -8.075 10.521 1.00 97.12 112 GLN A N 1
ATOM 831 C CA . GLN A 1 112 ? -5.538 -7.882 11.970 1.00 97.12 112 GLN A CA 1
ATOM 832 C C . GLN A 1 112 ? -6.740 -7.025 12.394 1.00 97.12 112 GLN A C 1
ATOM 834 O O . GLN A 1 112 ? -7.344 -7.302 13.429 1.00 97.12 112 GLN A O 1
ATOM 839 N N . LEU A 1 113 ? -7.106 -6.008 11.605 1.00 96.19 113 LEU A N 1
ATOM 840 C CA . LEU A 1 113 ? -8.289 -5.183 11.850 1.00 96.19 113 LEU A CA 1
ATOM 841 C C . LEU A 1 113 ? -9.573 -6.006 11.695 1.00 96.19 113 LEU A C 1
ATOM 843 O O . LEU A 1 113 ? -10.439 -5.918 12.559 1.00 96.19 113 LEU A O 1
ATOM 847 N N . MET A 1 114 ? -9.667 -6.835 10.650 1.00 95.94 114 MET A N 1
ATOM 848 C CA . MET A 1 114 ? -10.798 -7.745 10.427 1.00 95.94 114 MET A CA 1
ATOM 849 C C . MET A 1 114 ? -10.963 -8.725 11.599 1.00 95.94 114 MET A C 1
ATOM 851 O O . MET A 1 114 ? -12.048 -8.830 12.163 1.00 95.94 114 MET A O 1
ATOM 855 N N . ASP A 1 115 ? -9.879 -9.374 12.038 1.00 96.31 115 ASP A N 1
ATOM 856 C CA . ASP A 1 115 ? -9.916 -10.285 13.193 1.00 96.31 115 ASP A CA 1
ATOM 857 C C . ASP A 1 115 ? -10.301 -9.557 14.495 1.00 96.31 115 ASP A C 1
ATOM 859 O O . ASP A 1 115 ? -11.098 -10.053 15.295 1.00 96.31 115 ASP A O 1
ATOM 863 N N . ALA A 1 116 ? -9.780 -8.344 14.706 1.00 96.81 116 ALA A N 1
ATOM 864 C CA . ALA A 1 116 ? -10.131 -7.538 15.867 1.00 96.81 116 ALA A CA 1
ATOM 865 C C . ALA A 1 116 ? -11.595 -7.072 15.839 1.00 96.81 116 ALA A C 1
ATOM 867 O O . ALA A 1 116 ? -12.209 -6.977 16.903 1.00 96.81 116 ALA A O 1
ATOM 868 N N . MET A 1 117 ? -12.152 -6.801 14.655 1.00 96.06 117 MET A N 1
ATOM 869 C CA . MET A 1 117 ? -13.552 -6.415 14.482 1.00 96.06 117 MET A CA 1
ATOM 870 C C . MET A 1 117 ? -14.492 -7.554 14.880 1.00 96.06 117 MET A C 1
ATOM 872 O O . MET A 1 117 ? -15.507 -7.308 15.529 1.00 96.06 117 MET A O 1
ATOM 876 N N . ASP A 1 118 ? -14.113 -8.795 14.576 1.00 94.19 118 ASP A N 1
ATOM 877 C CA . ASP A 1 118 ? -14.895 -9.977 14.936 1.00 94.19 118 ASP A CA 1
ATOM 878 C C . ASP A 1 118 ? -14.800 -10.299 16.433 1.00 94.19 118 ASP A C 1
ATOM 880 O O . ASP A 1 118 ? -15.800 -10.610 17.079 1.00 94.19 118 ASP A O 1
ATOM 884 N N . ARG A 1 119 ? -13.594 -10.231 17.011 1.00 96.50 119 ARG A N 1
ATOM 885 C CA . ARG A 1 119 ? -13.356 -10.704 18.386 1.00 96.50 119 ARG A CA 1
ATOM 886 C C . ARG A 1 119 ? -13.563 -9.642 19.455 1.00 96.50 119 ARG A C 1
ATOM 888 O O . ARG A 1 119 ? -13.914 -9.967 20.587 1.00 96.50 119 ARG A O 1
ATOM 895 N N . ARG A 1 120 ? -13.226 -8.389 19.151 1.00 97.31 120 ARG A N 1
ATOM 896 C CA . ARG A 1 120 ? -13.095 -7.319 20.152 1.00 97.31 120 ARG A CA 1
ATOM 897 C C . ARG A 1 120 ? -13.331 -5.915 19.571 1.00 97.31 120 ARG A C 1
ATOM 899 O O . ARG A 1 120 ? -12.489 -5.032 19.760 1.00 97.31 120 ARG A O 1
ATOM 906 N N . PRO A 1 121 ? -14.494 -5.659 18.943 1.00 97.75 121 PRO A N 1
ATOM 907 C CA . PRO A 1 121 ? -14.776 -4.406 18.235 1.00 97.75 121 PRO A CA 1
ATOM 908 C C . PRO A 1 121 ? -14.713 -3.147 19.116 1.00 97.75 121 PRO A C 1
ATOM 910 O O . PRO A 1 121 ? -14.429 -2.058 18.620 1.00 97.75 121 PRO A O 1
ATOM 913 N N . GLY A 1 122 ? -14.943 -3.284 20.426 1.00 98.00 122 GLY A N 1
ATOM 914 C CA . GLY A 1 122 ? -14.845 -2.189 21.400 1.00 98.00 122 GLY A CA 1
ATOM 915 C C . GLY A 1 122 ? -13.423 -1.873 21.883 1.00 98.00 122 GLY A C 1
ATOM 916 O O . GLY A 1 122 ? -13.243 -0.918 22.633 1.00 98.00 122 GLY A O 1
ATOM 917 N N . SER A 1 123 ? -12.409 -2.651 21.487 1.00 97.94 123 SER A N 1
ATOM 918 C CA . SER A 1 123 ? -11.019 -2.396 21.890 1.00 97.94 123 SER A CA 1
ATOM 919 C C . SER A 1 123 ? -10.457 -1.143 21.225 1.00 97.94 123 SER A C 1
ATOM 921 O O . SER A 1 123 ? -10.832 -0.806 20.105 1.00 97.94 123 SER A O 1
ATOM 923 N N . SER A 1 124 ? -9.509 -0.487 21.894 1.00 98.06 124 SER A N 1
ATOM 924 C CA . SER A 1 124 ? -8.751 0.642 21.342 1.00 98.06 124 SER A CA 1
ATOM 925 C C . SER A 1 124 ? -7.976 0.219 20.091 1.00 98.06 124 SER A C 1
ATOM 927 O O . SER A 1 124 ? -7.071 -0.616 20.169 1.00 98.06 124 SER A O 1
ATOM 929 N N . ALA A 1 125 ? -8.285 0.828 18.944 1.00 96.25 125 ALA A N 1
ATOM 930 C CA . ALA A 1 125 ? -7.544 0.598 17.707 1.00 96.25 125 ALA A CA 1
ATOM 931 C C . ALA A 1 125 ? -6.112 1.145 17.805 1.00 96.25 125 ALA A C 1
ATOM 933 O O . ALA A 1 125 ? -5.180 0.530 17.295 1.00 96.25 125 ALA A O 1
ATOM 934 N N . ALA A 1 126 ? -5.915 2.250 18.532 1.00 96.75 126 ALA A N 1
ATOM 935 C CA . ALA A 1 126 ? -4.590 2.822 18.765 1.00 96.75 126 ALA A CA 1
ATOM 936 C C . ALA A 1 126 ? -3.665 1.891 19.567 1.00 96.75 126 ALA A C 1
ATOM 938 O O . ALA A 1 126 ? -2.451 1.950 19.418 1.00 96.75 126 ALA A O 1
ATOM 939 N N . SER A 1 127 ? -4.232 1.007 20.392 1.00 96.88 127 SER A N 1
ATOM 940 C CA . SER A 1 127 ? -3.465 -0.005 21.128 1.00 96.88 127 SER A CA 1
ATOM 941 C C . SER A 1 127 ? -3.083 -1.208 20.261 1.00 96.88 127 SER A C 1
ATOM 943 O O . SER A 1 127 ? -2.165 -1.939 20.615 1.00 96.88 127 SER A O 1
ATOM 945 N N . ILE A 1 128 ? -3.789 -1.433 19.149 1.00 95.25 128 ILE A N 1
ATOM 946 C CA . ILE A 1 128 ? -3.507 -2.515 18.194 1.00 95.25 128 ILE A CA 1
ATOM 947 C C . ILE A 1 128 ? -2.539 -2.035 17.104 1.00 95.25 128 ILE A C 1
ATOM 949 O O . ILE A 1 128 ? -1.689 -2.806 16.671 1.00 95.25 128 ILE A O 1
ATOM 953 N N . PHE A 1 129 ? -2.646 -0.766 16.699 1.00 94.62 129 PHE A N 1
ATOM 954 C CA . PHE A 1 129 ? -1.866 -0.158 15.617 1.00 94.62 129 PHE A CA 1
ATOM 955 C C . PHE A 1 129 ? -1.144 1.124 16.084 1.00 94.62 129 PHE A C 1
ATOM 957 O O . PHE A 1 129 ? -1.473 2.214 15.606 1.00 94.62 129 PHE A O 1
ATOM 964 N N . PRO A 1 130 ? -0.191 1.044 17.031 1.00 94.19 130 PRO A N 1
ATOM 965 C CA . PRO A 1 130 ? 0.400 2.230 17.655 1.00 94.19 130 PRO A CA 1
ATOM 966 C C . PRO A 1 130 ? 1.154 3.127 16.664 1.00 94.19 130 PRO A C 1
ATOM 968 O O . PRO A 1 130 ? 1.026 4.353 16.723 1.00 94.19 130 PRO A O 1
ATOM 971 N N . GLU A 1 131 ? 1.875 2.551 15.700 1.00 88.62 131 GLU A N 1
ATOM 972 C CA . GLU A 1 131 ? 2.594 3.315 14.676 1.00 88.62 131 GLU A CA 1
ATOM 973 C C . GLU A 1 131 ? 1.612 4.065 13.769 1.00 88.62 131 GLU A C 1
ATOM 975 O O . GLU A 1 131 ? 1.721 5.283 13.610 1.00 88.62 131 GLU A O 1
ATOM 980 N N . ALA A 1 132 ? 0.599 3.368 13.240 1.00 88.06 132 ALA A N 1
ATOM 981 C CA . ALA A 1 132 ? -0.423 3.979 12.391 1.00 88.06 132 ALA A CA 1
ATOM 982 C C . ALA A 1 132 ? -1.218 5.057 13.144 1.00 88.06 132 ALA A C 1
ATOM 984 O O . ALA A 1 132 ? -1.533 6.099 12.567 1.00 88.06 132 ALA A O 1
ATOM 985 N N . ALA A 1 133 ? -1.490 4.840 14.433 1.00 92.19 133 ALA A N 1
ATOM 986 C CA . ALA A 1 133 ? -2.198 5.781 15.290 1.00 92.19 133 ALA A CA 1
ATOM 987 C C . ALA A 1 133 ? -1.396 7.051 15.585 1.00 92.19 133 ALA A C 1
ATOM 989 O O . ALA A 1 133 ? -1.968 8.144 15.591 1.00 92.19 133 ALA A O 1
ATOM 990 N N . SER A 1 134 ? -0.082 6.927 15.792 1.00 87.81 134 SER A N 1
ATOM 991 C CA . SER A 1 134 ? 0.794 8.089 15.968 1.00 87.81 134 SER A CA 1
ATOM 992 C C . SER A 1 134 ? 0.886 8.935 14.693 1.00 87.81 134 SER A C 1
ATOM 994 O O . SER A 1 134 ? 0.795 10.159 14.766 1.00 87.81 134 SER A O 1
ATOM 996 N N . ALA A 1 135 ? 0.970 8.288 13.526 1.00 83.56 135 ALA A N 1
ATOM 997 C CA . ALA A 1 135 ? 1.066 8.963 12.235 1.00 83.56 135 ALA A CA 1
ATOM 998 C C . ALA A 1 135 ? -0.274 9.552 11.754 1.00 83.56 135 ALA A C 1
ATOM 1000 O O . ALA A 1 135 ? -0.285 10.542 11.028 1.00 83.56 135 ALA A O 1
ATOM 1001 N N . ASN A 1 136 ? -1.408 8.971 12.162 1.00 86.75 136 ASN A N 1
ATOM 1002 C CA . ASN A 1 136 ? -2.735 9.306 11.634 1.00 86.75 136 ASN A CA 1
ATOM 1003 C C . ASN A 1 136 ? -3.741 9.551 12.763 1.00 86.75 136 ASN A C 1
ATOM 1005 O O . ASN A 1 136 ? -4.769 8.877 12.887 1.00 86.75 136 ASN A O 1
ATOM 1009 N N . ARG A 1 137 ? -3.442 10.546 13.603 1.00 91.31 137 ARG A N 1
ATOM 1010 C CA . ARG A 1 137 ? -4.223 10.871 14.807 1.00 91.31 137 ARG A CA 1
ATOM 1011 C C . ARG A 1 137 ? -5.720 11.062 14.535 1.00 91.31 137 ARG A C 1
ATOM 1013 O O . ARG A 1 137 ? -6.527 10.603 15.331 1.00 91.31 137 ARG A O 1
ATOM 1020 N N . SER A 1 138 ? -6.093 11.684 13.416 1.00 88.62 138 SER A N 1
ATOM 1021 C CA . SER A 1 138 ? -7.496 11.925 13.039 1.00 88.62 138 SER A CA 1
ATOM 1022 C C . SER A 1 138 ? -8.296 10.652 12.739 1.00 88.62 138 SER A C 1
ATOM 1024 O O . SER A 1 138 ? -9.521 10.674 12.818 1.00 88.62 138 SER A O 1
ATOM 1026 N N . ILE A 1 139 ? -7.627 9.547 12.397 1.00 88.44 139 ILE A N 1
ATOM 1027 C CA . ILE A 1 139 ? -8.270 8.253 12.132 1.00 88.44 139 ILE A CA 1
ATOM 1028 C C . ILE A 1 139 ? -8.410 7.455 13.430 1.00 88.44 139 ILE A C 1
ATOM 1030 O O . ILE A 1 139 ? -9.439 6.826 13.662 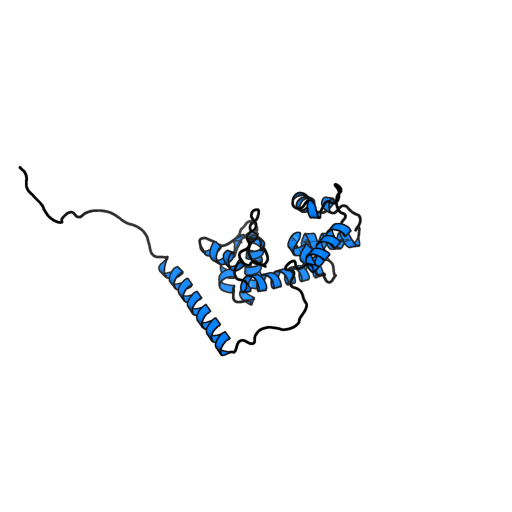1.00 88.44 139 ILE A O 1
ATOM 1034 N N . PHE A 1 140 ? -7.382 7.487 14.280 1.00 94.56 140 PHE A N 1
ATOM 1035 C CA . PHE A 1 140 ? -7.277 6.626 15.461 1.00 94.56 140 PHE A CA 1
ATOM 1036 C C . PHE A 1 140 ? -7.732 7.271 16.773 1.00 94.56 140 PHE A C 1
ATOM 1038 O O . PHE A 1 140 ? -7.758 6.590 17.799 1.00 94.56 140 PHE A O 1
ATOM 1045 N N . TYR A 1 141 ? -8.092 8.554 16.766 1.00 95.00 141 TYR A N 1
ATOM 1046 C CA . TYR A 1 141 ? -8.582 9.275 17.939 1.00 95.00 141 TYR A CA 1
ATOM 1047 C C . TYR A 1 141 ? -9.805 10.122 17.585 1.00 95.00 141 TYR A C 1
ATOM 1049 O O . TYR A 1 141 ? -9.870 10.730 16.519 1.00 95.00 141 TYR A O 1
ATOM 1057 N N . ARG A 1 142 ? -10.763 10.181 18.511 1.00 92.69 142 ARG A N 1
ATOM 1058 C CA . ARG A 1 142 ? -12.003 10.958 18.410 1.00 92.69 142 ARG A CA 1
ATOM 1059 C C . ARG A 1 142 ? -12.254 11.639 19.747 1.00 92.69 142 ARG A C 1
ATOM 1061 O O . ARG A 1 142 ? -12.158 10.981 20.777 1.00 92.69 142 ARG A O 1
ATOM 1068 N N . ASP A 1 143 ? -12.524 12.941 19.735 1.00 91.56 143 ASP A N 1
ATOM 1069 C CA . ASP A 1 143 ? -12.847 13.729 20.938 1.00 91.56 143 ASP A CA 1
ATOM 1070 C C . ASP A 1 143 ? -11.844 13.528 22.09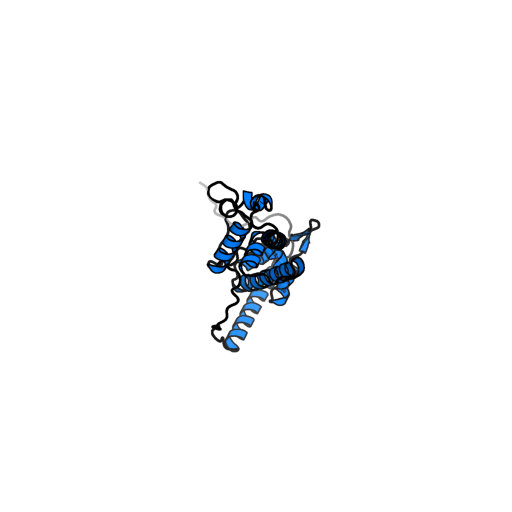2 1.00 91.56 143 ASP A C 1
ATOM 1072 O O . ASP A 1 143 ? -12.203 13.385 23.257 1.00 91.56 143 ASP A O 1
ATOM 1076 N N . GLY A 1 144 ? -10.553 13.442 21.755 1.00 90.06 144 GLY A N 1
ATOM 1077 C CA . GLY A 1 144 ? -9.471 13.250 22.724 1.00 90.06 144 GLY A CA 1
ATOM 1078 C C . GLY A 1 144 ? -9.278 11.815 23.237 1.00 90.06 144 GLY A C 1
ATOM 1079 O O . GLY A 1 144 ? -8.275 11.562 23.903 1.00 90.06 144 GLY A O 1
ATOM 1080 N N . ARG A 1 145 ? -10.150 10.856 22.891 1.00 95.88 145 ARG A N 1
ATOM 1081 C CA . ARG A 1 145 ? -9.995 9.432 23.249 1.00 95.88 145 ARG A CA 1
ATOM 1082 C C . ARG A 1 145 ? -9.539 8.569 22.065 1.00 95.88 145 ARG A C 1
ATOM 1084 O O . ARG A 1 145 ? -9.772 8.940 20.914 1.00 95.88 145 ARG A O 1
ATOM 1091 N N . PRO A 1 146 ? -8.919 7.399 22.308 1.00 97.25 146 PRO A N 1
ATOM 1092 C CA . PRO A 1 146 ? -8.695 6.411 21.258 1.00 97.25 146 PRO A CA 1
ATOM 1093 C C . PRO A 1 146 ? -10.018 5.962 20.626 1.00 97.25 146 PRO A C 1
ATOM 1095 O O . PRO A 1 146 ? -10.992 5.674 21.333 1.00 97.25 146 PRO A O 1
ATOM 1098 N N . ALA A 1 147 ? -10.043 5.895 19.297 1.00 97.62 147 ALA A N 1
ATOM 1099 C CA . ALA A 1 147 ? -11.133 5.289 18.550 1.00 97.62 147 ALA A CA 1
ATOM 1100 C C . ALA A 1 147 ? -11.114 3.768 18.752 1.00 97.62 147 ALA A C 1
ATOM 1102 O O . ALA A 1 147 ? -10.047 3.146 18.860 1.00 97.62 147 ALA A O 1
ATOM 1103 N N . THR A 1 148 ? -12.293 3.159 18.808 1.00 98.19 148 THR A N 1
ATOM 1104 C CA . THR A 1 148 ? -12.407 1.702 18.860 1.00 98.19 148 THR A CA 1
ATOM 1105 C C . THR A 1 148 ? -12.117 1.081 17.495 1.00 98.19 148 THR A C 1
ATOM 1107 O O . THR A 1 148 ? -12.137 1.757 16.463 1.00 98.19 148 THR A O 1
ATOM 1110 N N . VAL A 1 149 ? -11.872 -0.227 17.471 1.00 97.62 149 VAL A N 1
ATOM 1111 C CA . VAL A 1 149 ? -11.735 -1.001 16.227 1.00 97.62 149 VAL A CA 1
ATOM 1112 C C . VAL A 1 149 ? -12.941 -0.792 15.310 1.00 97.62 149 VAL A C 1
ATOM 1114 O O . VAL A 1 149 ? -12.756 -0.499 14.130 1.00 97.62 149 VAL A O 1
ATOM 1117 N N . ALA A 1 150 ? -14.157 -0.858 15.857 1.00 96.88 150 ALA A N 1
ATOM 1118 C CA . ALA A 1 150 ? -15.380 -0.623 15.092 1.00 96.88 150 ALA A CA 1
ATOM 1119 C C . ALA A 1 150 ? -15.462 0.798 14.523 1.00 96.88 150 ALA A C 1
ATOM 1121 O O . ALA A 1 150 ? -15.897 0.989 13.390 1.00 96.88 150 ALA A O 1
ATOM 1122 N N . GLU A 1 151 ? -15.020 1.804 15.280 1.00 96.00 151 GLU A N 1
ATOM 1123 C CA . GLU A 1 151 ? -15.026 3.192 14.817 1.00 96.00 151 GLU A CA 1
ATOM 1124 C C . GLU A 1 151 ? -14.024 3.432 13.687 1.00 96.00 151 GLU A C 1
ATOM 1126 O O . GLU A 1 151 ? -14.356 4.132 12.727 1.00 96.00 151 GLU A O 1
ATOM 1131 N N . VAL A 1 152 ? -12.826 2.843 13.777 1.00 94.00 152 VAL A N 1
ATOM 1132 C CA . VAL A 1 152 ? -11.823 2.907 12.705 1.00 94.00 152 VAL A CA 1
ATOM 1133 C C . VAL A 1 152 ? -12.319 2.165 11.468 1.00 94.00 152 VAL A C 1
ATOM 1135 O O . VAL A 1 152 ? -12.285 2.734 10.379 1.00 94.00 152 VAL A O 1
ATOM 1138 N N . HIS A 1 153 ? -12.844 0.945 11.619 1.00 93.44 153 HIS A N 1
ATOM 1139 C CA . HIS A 1 153 ? -13.389 0.163 10.502 1.00 93.44 153 HIS A CA 1
ATOM 1140 C C . HIS A 1 153 ? -14.521 0.908 9.784 1.00 93.44 153 HIS A C 1
ATOM 1142 O O . HIS A 1 153 ? -14.453 1.114 8.572 1.00 93.44 153 HIS A O 1
ATOM 1148 N N . ALA A 1 154 ? -15.496 1.434 10.532 1.00 92.69 154 ALA A N 1
ATOM 1149 C CA . ALA A 1 154 ? -16.592 2.221 9.970 1.00 92.69 154 ALA A CA 1
ATOM 1150 C C . ALA A 1 154 ? -16.105 3.502 9.274 1.00 92.69 154 ALA A C 1
ATOM 1152 O O . ALA A 1 154 ? -16.702 3.941 8.290 1.00 92.69 154 ALA A O 1
ATOM 1153 N N . ASN A 1 155 ? -15.032 4.122 9.776 1.00 88.94 155 ASN A N 1
ATOM 1154 C CA . ASN A 1 155 ? -14.436 5.282 9.125 1.00 88.94 155 ASN A CA 1
ATOM 1155 C C . ASN A 1 155 ? -13.827 4.918 7.766 1.00 88.94 155 ASN A C 1
ATOM 1157 O O . ASN A 1 155 ? -14.158 5.539 6.761 1.00 88.94 155 ASN A O 1
ATOM 1161 N N . LEU A 1 156 ? -13.012 3.863 7.735 1.00 86.88 156 LEU A N 1
ATOM 1162 C CA . LEU A 1 156 ? -12.366 3.368 6.519 1.00 86.88 156 LEU A CA 1
ATOM 1163 C C . LEU A 1 156 ? -13.393 2.905 5.474 1.00 86.88 156 LEU A C 1
ATOM 1165 O O . LEU A 1 156 ? -13.246 3.214 4.293 1.00 86.88 156 LEU A O 1
ATOM 1169 N N . GLN A 1 157 ? -14.468 2.237 5.902 1.00 87.00 157 GLN A N 1
ATOM 1170 C CA . GLN A 1 157 ? -15.563 1.821 5.023 1.00 87.00 157 GLN A CA 1
ATOM 1171 C C . GLN A 1 157 ? -16.275 3.013 4.369 1.00 87.00 157 GLN A C 1
ATOM 1173 O O . GLN A 1 157 ? -16.616 2.951 3.188 1.00 87.00 157 GLN A O 1
ATOM 1178 N N . ARG A 1 158 ? -16.489 4.108 5.108 1.00 86.25 158 ARG A N 1
ATOM 1179 C CA . ARG A 1 158 ? -17.100 5.326 4.559 1.00 86.25 158 ARG A CA 1
ATOM 1180 C C . ARG A 1 158 ? -16.185 5.995 3.541 1.00 86.25 158 ARG A C 1
ATOM 1182 O O . ARG A 1 158 ? -16.628 6.295 2.440 1.00 86.25 158 ARG A O 1
ATOM 1189 N N . THR A 1 159 ? -14.904 6.144 3.871 1.00 79.12 159 THR A N 1
ATOM 1190 C CA . THR A 1 159 ? -13.908 6.729 2.962 1.00 79.12 159 THR A CA 1
ATOM 1191 C C . THR A 1 159 ? -13.758 5.913 1.674 1.00 79.12 159 THR A C 1
ATOM 1193 O O . THR A 1 159 ? -13.602 6.487 0.597 1.00 79.12 159 THR A O 1
ATOM 1196 N N . ALA A 1 160 ? -13.872 4.584 1.756 1.00 75.81 160 ALA A N 1
ATOM 1197 C CA . ALA A 1 160 ? -13.913 3.721 0.578 1.00 75.81 160 ALA A CA 1
ATOM 1198 C C . ALA A 1 160 ? -15.141 3.997 -0.314 1.00 75.81 160 ALA A C 1
ATOM 1200 O O . ALA A 1 160 ? -15.019 3.975 -1.535 1.00 75.81 160 ALA A O 1
ATOM 1201 N N . GLY A 1 161 ? -16.306 4.283 0.280 1.00 63.44 161 GLY A N 1
ATOM 1202 C CA . GLY A 1 161 ? -17.538 4.614 -0.447 1.00 63.44 161 GLY A CA 1
ATOM 1203 C C . GLY A 1 161 ? -17.587 6.037 -1.019 1.00 63.44 161 GLY A C 1
ATOM 1204 O O . GLY A 1 161 ? -18.258 6.268 -2.019 1.00 63.44 161 GLY A O 1
ATOM 1205 N N . GLU A 1 162 ? -16.859 6.983 -0.423 1.00 63.12 162 GLU A N 1
ATOM 1206 C CA . GLU A 1 162 ? -16.816 8.399 -0.832 1.00 63.12 162 GLU A CA 1
ATOM 1207 C C . GLU A 1 162 ? -15.808 8.692 -1.964 1.00 63.12 162 GLU A C 1
ATOM 1209 O O . GLU A 1 162 ? -15.646 9.843 -2.370 1.00 63.12 162 GLU A O 1
ATOM 1214 N N . GLY A 1 163 ? -15.153 7.667 -2.519 1.00 50.75 163 GLY A N 1
ATOM 1215 C CA . GLY A 1 163 ? -14.305 7.817 -3.705 1.00 50.75 163 GLY A CA 1
ATOM 1216 C C . GLY A 1 163 ? -12.807 7.934 -3.427 1.00 50.75 163 GLY A C 1
ATOM 1217 O O . GLY A 1 163 ? -12.072 8.496 -4.245 1.00 50.75 163 GLY A O 1
ATOM 1218 N N . ALA A 1 164 ? -12.309 7.345 -2.333 1.00 47.41 164 ALA A N 1
ATOM 1219 C CA . ALA A 1 164 ? -10.933 6.853 -2.362 1.00 47.41 164 ALA A CA 1
ATOM 1220 C C . ALA A 1 164 ? -10.748 5.964 -3.607 1.00 47.41 164 ALA A C 1
ATOM 1222 O O . ALA A 1 164 ? -11.695 5.275 -3.991 1.00 47.41 164 ALA A O 1
ATOM 1223 N N . PRO A 1 165 ? -9.568 5.941 -4.248 1.00 44.78 165 PRO A N 1
ATOM 1224 C CA . PRO A 1 165 ? -9.336 5.117 -5.424 1.00 44.78 165 PRO A CA 1
ATOM 1225 C C . PRO A 1 165 ? -9.185 3.640 -5.014 1.00 44.78 165 PRO A C 1
ATOM 1227 O O . PRO A 1 165 ? -8.145 3.020 -5.198 1.00 44.78 165 PRO A O 1
ATOM 1230 N N . ALA A 1 166 ? -10.220 3.072 -4.405 1.00 36.56 166 ALA A N 1
ATOM 1231 C CA . ALA A 1 166 ? -10.468 1.650 -4.405 1.00 36.56 166 ALA A CA 1
ATOM 1232 C C . ALA A 1 166 ? -11.229 1.380 -5.700 1.00 36.56 166 ALA A C 1
ATOM 1234 O O . ALA A 1 166 ? -12.292 1.956 -5.920 1.00 36.56 166 ALA A O 1
ATOM 1235 N N . ALA A 1 167 ? -10.640 0.560 -6.570 1.00 38.47 167 ALA A N 1
ATOM 1236 C CA . ALA A 1 167 ? -11.265 0.059 -7.783 1.00 38.47 167 ALA A CA 1
ATOM 1237 C C . ALA A 1 167 ? -12.720 -0.348 -7.492 1.00 38.47 167 ALA A C 1
ATOM 1239 O O . ALA A 1 167 ? -12.979 -1.384 -6.877 1.00 38.47 167 ALA A O 1
ATOM 1240 N N . SER A 1 168 ? -13.668 0.504 -7.885 1.00 28.55 168 SER A N 1
ATOM 1241 C CA . SER A 1 168 ? -15.085 0.230 -7.734 1.00 28.55 168 SER A CA 1
ATOM 1242 C C . SER A 1 168 ? -15.444 -0.863 -8.728 1.00 28.55 168 SER A C 1
ATOM 1244 O O . SER A 1 168 ? -15.464 -0.645 -9.939 1.00 28.55 168 SER A O 1
ATOM 1246 N N . THR A 1 169 ? -15.731 -2.050 -8.210 1.00 35.66 169 THR A N 1
ATOM 1247 C CA . THR A 1 169 ? -16.519 -3.051 -8.918 1.00 35.66 169 THR A CA 1
ATOM 1248 C C . THR A 1 169 ? -17.944 -2.521 -9.029 1.00 35.66 169 THR A C 1
ATOM 1250 O O . THR A 1 169 ? -18.741 -2.583 -8.100 1.00 35.66 169 THR A O 1
ATOM 1253 N N . GLY A 1 170 ? -18.233 -1.947 -10.192 1.00 25.88 170 GLY A N 1
ATOM 1254 C CA . GLY A 1 170 ? -19.555 -1.510 -10.610 1.00 25.88 170 GLY A CA 1
ATOM 1255 C C . GLY A 1 170 ? -19.497 -1.127 -12.081 1.00 25.88 170 GLY A C 1
ATOM 1256 O O . GLY A 1 170 ? -19.175 0.010 -12.406 1.00 25.88 170 GLY A O 1
ATOM 1257 N N . ALA A 1 171 ? -19.756 -2.086 -12.974 1.00 28.97 171 ALA A N 1
ATOM 1258 C CA . ALA A 1 171 ? -20.026 -1.781 -14.378 1.00 28.97 171 ALA A CA 1
ATOM 1259 C C . ALA A 1 171 ? -21.264 -0.862 -14.452 1.00 28.97 171 ALA A C 1
ATOM 1261 O O . ALA A 1 171 ? -22.241 -1.098 -13.737 1.00 28.97 171 ALA A O 1
ATOM 1262 N N . PRO A 1 172 ? -21.221 0.182 -15.293 1.00 29.75 172 PRO A N 1
ATOM 1263 C CA . PRO A 1 172 ? -21.559 -0.037 -16.692 1.00 29.75 172 PRO A CA 1
ATOM 1264 C C . PRO A 1 172 ? -20.475 0.450 -17.662 1.00 29.75 172 PRO A C 1
ATOM 1266 O O . PRO A 1 172 ? -19.757 1.418 -17.425 1.00 29.75 172 PRO A O 1
ATOM 1269 N N . SER A 1 173 ? -20.381 -0.271 -18.773 1.00 38.03 173 SER A N 1
ATOM 1270 C CA . SER A 1 173 ? -19.485 -0.052 -19.902 1.00 38.03 173 SER A CA 1
ATOM 1271 C C . SER A 1 173 ? -19.689 1.318 -20.549 1.00 38.03 173 SER A C 1
ATOM 1273 O O . SER A 1 173 ? -20.769 1.583 -21.065 1.00 38.03 173 SER A O 1
ATOM 1275 N N . LEU A 1 174 ? -18.632 2.132 -20.608 1.00 32.72 174 LEU A N 1
ATOM 1276 C CA . LEU A 1 174 ? -18.462 3.222 -21.577 1.00 32.72 174 LEU A CA 1
ATOM 1277 C C . LEU A 1 174 ? -16.965 3.376 -21.895 1.00 32.72 174 LEU A C 1
ATOM 1279 O O . LEU A 1 174 ? -16.305 4.316 -21.458 1.00 32.72 174 LEU A O 1
ATOM 1283 N N . THR A 1 175 ? -16.407 2.431 -22.650 1.00 37.09 175 THR A N 1
ATOM 1284 C CA . THR A 1 175 ? -15.213 2.704 -23.460 1.00 37.09 175 THR A CA 1
ATOM 1285 C C . THR A 1 175 ? -15.690 3.287 -24.790 1.00 37.09 175 THR A C 1
ATOM 1287 O O . THR A 1 175 ? -16.566 2.675 -25.407 1.00 37.09 175 THR A O 1
ATOM 1290 N N . PRO A 1 176 ? -15.166 4.430 -25.267 1.00 38.16 176 PRO A N 1
ATOM 1291 C CA . PRO A 1 176 ? -15.332 4.772 -26.671 1.00 38.16 176 PRO A CA 1
ATOM 1292 C C . PRO A 1 176 ? -14.648 3.668 -27.485 1.00 38.16 176 PRO A C 1
ATOM 1294 O O . PRO A 1 176 ? -13.494 3.330 -27.221 1.00 38.16 176 PRO A O 1
ATOM 1297 N N . ASP A 1 177 ? -15.390 3.055 -28.403 1.00 41.09 177 ASP A N 1
ATOM 1298 C CA . ASP A 1 177 ? -14.885 2.010 -29.289 1.00 41.09 177 ASP A CA 1
ATOM 1299 C C . ASP A 1 177 ? -13.828 2.626 -30.217 1.00 41.09 177 ASP A C 1
ATOM 1301 O O . ASP A 1 177 ? -14.146 3.363 -31.152 1.00 41.09 177 ASP A O 1
ATOM 1305 N N . LEU A 1 178 ? -12.552 2.428 -29.884 1.00 47.03 178 LEU A N 1
ATOM 1306 C CA . LEU A 1 178 ? -11.440 2.821 -30.741 1.00 47.03 178 LEU A CA 1
ATOM 1307 C C . LEU A 1 178 ? -11.305 1.763 -31.827 1.00 47.03 178 LEU A C 1
ATOM 1309 O O . LEU A 1 178 ? -11.079 0.591 -31.520 1.00 47.03 178 LEU A O 1
ATOM 1313 N N . SER A 1 179 ? -11.404 2.188 -33.086 1.00 66.38 179 SER A N 1
ATOM 1314 C CA . SER A 1 179 ? -11.303 1.289 -34.233 1.00 66.38 179 SER A CA 1
ATOM 1315 C C . SER A 1 179 ? -9.974 0.519 -34.224 1.00 66.38 179 SER A C 1
ATOM 1317 O O . SER A 1 179 ? -8.956 1.018 -33.735 1.00 66.38 179 SER A O 1
ATOM 1319 N N . GLU A 1 180 ? -9.935 -0.680 -34.816 1.00 47.53 180 GLU A N 1
ATOM 1320 C CA . GLU A 1 180 ? -8.703 -1.489 -34.936 1.00 47.53 180 GLU A CA 1
ATOM 1321 C C . GLU A 1 180 ? -7.533 -0.690 -35.542 1.00 47.53 180 GLU A C 1
ATOM 1323 O O . GLU A 1 180 ? -6.364 -0.898 -35.213 1.00 47.53 180 GLU A O 1
ATOM 1328 N N . ARG A 1 181 ? -7.847 0.288 -36.399 1.00 44.12 181 ARG A N 1
ATOM 1329 C CA . ARG A 1 181 ? -6.874 1.193 -37.012 1.00 44.12 181 ARG A CA 1
ATOM 1330 C C . ARG A 1 181 ? -6.234 2.142 -35.998 1.00 44.12 181 ARG A C 1
ATOM 1332 O O . ARG A 1 181 ? -5.025 2.361 -36.072 1.00 44.12 181 ARG A O 1
ATOM 1339 N N . ASP A 1 182 ? -7.008 2.662 -35.052 1.00 41.88 182 ASP A N 1
ATOM 1340 C CA . ASP A 1 182 ? -6.524 3.561 -33.999 1.00 41.88 182 ASP A CA 1
ATOM 1341 C C . ASP A 1 182 ? -5.677 2.801 -32.975 1.00 41.88 182 ASP A C 1
ATOM 1343 O O . ASP A 1 182 ? -4.630 3.287 -32.544 1.00 41.88 182 ASP A O 1
ATOM 1347 N N . GLN A 1 183 ? -6.063 1.559 -32.669 1.00 45.69 183 GLN A N 1
ATOM 1348 C CA . GLN A 1 183 ? -5.289 0.660 -31.809 1.00 45.69 183 GLN A CA 1
ATOM 1349 C C . GLN A 1 183 ? -3.934 0.300 -32.440 1.00 45.69 183 GLN A C 1
ATOM 1351 O O . GLN A 1 183 ? -2.898 0.351 -31.774 1.00 45.69 183 GLN A O 1
ATOM 1356 N N . MET A 1 184 ? -3.906 0.013 -33.747 1.00 45.03 184 MET A N 1
ATOM 1357 C CA . MET A 1 184 ? -2.655 -0.240 -34.471 1.00 45.03 184 MET A CA 1
ATOM 1358 C C . MET A 1 184 ? -1.768 1.005 -34.587 1.00 45.03 184 MET A C 1
ATOM 1360 O O . MET A 1 184 ? -0.542 0.890 -34.532 1.00 45.03 184 MET A O 1
ATOM 1364 N N . LEU A 1 185 ? -2.355 2.195 -34.741 1.00 44.03 185 LEU A N 1
ATOM 1365 C CA . LEU A 1 185 ? -1.607 3.455 -34.763 1.00 44.03 185 LEU A CA 1
ATOM 1366 C C . LEU A 1 185 ? -0.983 3.759 -33.397 1.00 44.03 185 LEU A C 1
ATOM 1368 O O . LEU A 1 185 ? 0.195 4.110 -33.346 1.00 44.03 185 LEU A O 1
ATOM 1372 N N . ALA A 1 186 ? -1.717 3.546 -32.304 1.00 41.84 186 ALA A N 1
ATOM 1373 C CA . ALA A 1 186 ? -1.196 3.689 -30.946 1.00 41.84 186 ALA A CA 1
ATOM 1374 C C . ALA A 1 186 ? -0.043 2.707 -30.674 1.00 41.84 186 ALA A C 1
ATOM 1376 O O . ALA A 1 186 ? 1.042 3.129 -30.276 1.00 41.84 186 ALA A O 1
ATOM 1377 N N . ALA A 1 187 ? -0.215 1.424 -31.015 1.00 43.12 187 ALA A N 1
ATOM 1378 C CA . ALA A 1 187 ? 0.836 0.412 -30.872 1.00 43.12 187 ALA A CA 1
ATOM 1379 C C . ALA A 1 187 ? 2.086 0.722 -31.721 1.00 43.12 187 ALA A C 1
ATOM 1381 O O . ALA A 1 187 ? 3.216 0.423 -31.327 1.00 43.12 187 ALA A O 1
ATOM 1382 N N . ARG A 1 188 ? 1.903 1.343 -32.894 1.00 40.00 188 ARG A N 1
ATOM 1383 C CA . ARG A 1 188 ? 3.008 1.770 -33.764 1.00 40.00 188 ARG A CA 1
ATOM 1384 C C . ARG A 1 188 ? 3.762 2.971 -33.196 1.00 40.00 188 ARG A C 1
ATOM 1386 O O . ARG A 1 188 ? 4.983 3.021 -33.321 1.00 40.00 188 ARG A O 1
ATOM 1393 N N . LEU A 1 189 ? 3.059 3.918 -32.580 1.00 39.94 189 LEU A N 1
ATOM 1394 C CA . LEU A 1 189 ? 3.668 5.081 -31.932 1.00 39.94 189 LEU A CA 1
ATOM 1395 C C . LEU A 1 189 ? 4.426 4.687 -30.659 1.00 39.94 189 LEU A C 1
ATOM 1397 O O . LEU A 1 189 ? 5.535 5.177 -30.449 1.00 39.94 189 LEU A O 1
ATOM 1401 N N . ASP A 1 190 ? 3.893 3.750 -29.875 1.00 43.19 190 ASP A N 1
ATOM 1402 C CA . ASP A 1 190 ? 4.582 3.214 -28.698 1.00 43.19 190 ASP A CA 1
ATOM 1403 C C . ASP A 1 190 ? 5.877 2.491 -29.073 1.00 43.19 190 ASP A C 1
ATOM 1405 O O . ASP A 1 190 ? 6.912 2.725 -28.448 1.00 43.19 190 ASP A O 1
ATOM 1409 N N . ARG A 1 191 ? 5.868 1.700 -30.155 1.00 46.09 191 ARG A N 1
ATOM 1410 C CA . ARG A 1 191 ? 7.082 1.042 -30.663 1.00 46.09 191 ARG A CA 1
ATOM 1411 C C . ARG A 1 191 ? 8.156 2.053 -31.082 1.00 46.09 191 ARG A C 1
ATOM 1413 O O . ARG A 1 191 ? 9.317 1.886 -30.732 1.00 46.09 191 ARG A O 1
ATOM 1420 N N . LEU A 1 192 ? 7.773 3.146 -31.745 1.00 37.66 192 LEU A N 1
ATOM 1421 C CA . LEU A 1 192 ? 8.713 4.211 -32.126 1.00 37.66 192 LEU A CA 1
ATOM 1422 C C . LEU A 1 192 ? 9.286 4.954 -30.911 1.00 37.66 192 LEU A C 1
ATOM 1424 O O . LEU A 1 192 ? 10.449 5.359 -30.919 1.00 37.66 192 LEU A O 1
ATOM 1428 N N . ARG A 1 193 ? 8.487 5.126 -29.854 1.00 43.28 193 ARG A N 1
ATOM 1429 C CA . ARG A 1 193 ? 8.927 5.755 -28.603 1.00 43.28 193 ARG A CA 1
ATOM 1430 C C . ARG A 1 193 ? 9.898 4.855 -27.834 1.00 43.28 193 ARG A C 1
ATOM 1432 O O . ARG A 1 193 ? 10.878 5.349 -27.277 1.00 43.28 193 ARG A O 1
ATOM 1439 N N . GLN A 1 194 ? 9.659 3.542 -27.860 1.00 41.66 194 GLN A N 1
ATOM 1440 C CA . GLN A 1 194 ? 10.570 2.532 -27.320 1.00 41.66 194 GLN A CA 1
ATOM 1441 C C . GLN A 1 194 ? 11.890 2.487 -28.103 1.00 41.66 194 GLN A C 1
ATOM 1443 O O . GLN A 1 194 ? 12.952 2.539 -27.481 1.00 41.66 194 GLN A O 1
ATOM 1448 N N . ASP A 1 195 ? 11.848 2.524 -29.438 1.00 37.59 195 ASP A N 1
ATOM 1449 C CA . ASP A 1 195 ? 13.048 2.534 -30.289 1.00 37.59 195 ASP A CA 1
ATOM 1450 C C . ASP A 1 195 ? 13.924 3.781 -30.056 1.00 37.59 195 ASP A C 1
ATOM 1452 O O . ASP A 1 195 ? 15.150 3.682 -29.986 1.00 37.59 195 ASP A O 1
ATOM 1456 N N . GLN A 1 196 ? 13.319 4.958 -29.848 1.00 36.28 196 GLN A N 1
ATOM 1457 C CA . GLN A 1 196 ? 14.068 6.176 -29.500 1.00 36.28 196 GLN A CA 1
ATOM 1458 C C . GLN A 1 196 ? 14.725 6.093 -28.116 1.00 36.28 196 GLN A C 1
ATOM 1460 O O . GLN A 1 196 ? 15.849 6.565 -27.934 1.00 36.28 196 GLN A O 1
ATOM 1465 N N . SER A 1 197 ? 14.060 5.461 -27.144 1.00 39.12 197 SER A N 1
ATOM 1466 C CA . SER A 1 197 ? 14.641 5.245 -25.814 1.00 39.12 197 SER A CA 1
ATOM 1467 C C . SER A 1 197 ? 15.798 4.235 -25.833 1.00 39.12 197 SER A C 1
ATOM 1469 O O . SER A 1 197 ? 16.770 4.407 -25.100 1.00 39.12 197 SER A O 1
ATOM 1471 N N . LEU A 1 198 ? 15.744 3.245 -26.732 1.00 36.88 198 LEU A N 1
ATOM 1472 C CA . LEU A 1 198 ? 16.803 2.259 -26.970 1.00 36.88 198 LEU A CA 1
ATOM 1473 C C . LEU A 1 198 ? 18.025 2.879 -27.666 1.00 36.88 198 LEU A C 1
ATOM 1475 O O . LEU A 1 198 ? 19.156 2.619 -27.260 1.00 36.88 198 LEU A O 1
ATOM 1479 N N . LEU A 1 199 ? 17.813 3.760 -28.651 1.00 33.19 199 LEU A N 1
ATOM 1480 C CA . LEU A 1 199 ? 18.887 4.513 -29.316 1.00 33.19 199 LEU A CA 1
ATOM 1481 C C . LEU A 1 199 ? 19.596 5.479 -28.358 1.00 33.19 199 LEU A C 1
ATOM 1483 O O . LEU A 1 199 ? 20.820 5.589 -28.395 1.00 33.19 199 LEU A O 1
ATOM 1487 N N . SER A 1 200 ? 18.853 6.123 -27.453 1.00 41.66 200 SER A N 1
ATOM 1488 C CA . SER A 1 200 ? 19.429 6.965 -26.396 1.00 41.66 200 SER A CA 1
ATOM 1489 C C . SER A 1 200 ? 20.272 6.175 -25.389 1.00 41.66 200 SER A C 1
ATOM 1491 O O . SER A 1 200 ? 21.165 6.753 -24.773 1.00 41.66 200 SER A O 1
ATOM 1493 N N . LEU A 1 201 ? 19.986 4.884 -25.197 1.00 40.75 201 LEU A N 1
ATOM 1494 C CA . LEU A 1 201 ? 20.744 4.004 -24.308 1.00 40.75 201 LEU A CA 1
ATOM 1495 C C . LEU A 1 201 ? 22.004 3.457 -25.003 1.00 40.75 201 LEU A C 1
ATOM 1497 O O . LEU A 1 201 ? 23.056 3.371 -24.378 1.00 40.75 201 LEU A O 1
ATOM 1501 N N . LEU A 1 202 ? 21.915 3.141 -26.304 1.00 40.50 202 LEU A N 1
ATOM 1502 C CA . LEU A 1 202 ? 23.037 2.634 -27.106 1.00 40.50 202 LEU A CA 1
ATOM 1503 C C . LEU A 1 202 ? 24.085 3.708 -27.440 1.00 40.50 202 LEU A C 1
ATOM 1505 O O . LEU A 1 202 ? 25.269 3.401 -27.515 1.00 40.50 202 LEU A O 1
ATOM 1509 N N . LEU A 1 203 ? 23.669 4.963 -27.636 1.00 52.44 203 LEU A N 1
ATOM 1510 C CA . LEU A 1 203 ? 24.571 6.086 -27.942 1.00 52.44 203 LEU A CA 1
ATOM 1511 C C . LEU A 1 203 ? 25.230 6.697 -26.690 1.00 52.44 203 LEU A C 1
ATOM 1513 O O . LEU A 1 203 ? 26.049 7.603 -26.813 1.00 52.44 203 LEU A O 1
ATOM 1517 N N . GLY A 1 204 ? 24.877 6.217 -25.492 1.00 46.69 204 GLY A N 1
ATOM 1518 C CA . GLY A 1 204 ? 25.375 6.728 -24.211 1.00 46.69 204 GLY A CA 1
ATOM 1519 C C . GLY A 1 204 ? 26.567 5.971 -23.616 1.00 46.69 204 GLY A C 1
ATOM 1520 O O . GLY A 1 204 ? 26.978 6.301 -22.505 1.00 46.69 204 GLY A O 1
ATOM 1521 N N . GLN A 1 205 ? 27.116 4.963 -24.302 1.00 49.88 205 GLN A N 1
ATOM 1522 C CA . GLN A 1 205 ? 28.186 4.119 -23.763 1.00 49.88 205 GLN A CA 1
ATOM 1523 C C . GLN A 1 205 ? 29.329 3.953 -24.778 1.00 49.88 205 GLN A C 1
ATOM 1525 O O . GLN A 1 205 ? 29.308 3.065 -25.624 1.00 49.88 205 GLN A O 1
ATOM 1530 N N . GLY A 1 206 ? 30.322 4.840 -24.678 1.00 35.38 206 GLY A N 1
ATOM 1531 C CA . GLY A 1 206 ? 31.557 4.825 -25.463 1.00 35.38 206 GLY A CA 1
ATOM 1532 C C . GLY A 1 206 ? 32.570 5.852 -24.944 1.00 35.38 206 GLY A C 1
ATOM 1533 O O . GLY A 1 206 ? 32.566 6.986 -25.401 1.00 35.38 206 GLY A O 1
ATOM 1534 N N . ASP A 1 207 ? 33.361 5.408 -23.963 1.00 38.72 207 ASP A N 1
ATOM 1535 C CA . ASP A 1 207 ? 34.728 5.786 -23.554 1.00 38.72 207 ASP A CA 1
ATOM 1536 C C . ASP A 1 207 ? 35.165 7.251 -23.331 1.00 38.72 207 ASP A C 1
ATOM 1538 O O . ASP A 1 207 ? 34.947 8.164 -24.121 1.00 38.72 207 ASP A O 1
ATOM 1542 N N . GLY A 1 208 ? 35.868 7.438 -22.206 1.00 38.06 208 GLY A N 1
ATOM 1543 C CA . GLY A 1 208 ? 36.547 8.670 -21.808 1.00 38.06 208 GLY A CA 1
ATOM 1544 C C . GLY A 1 208 ? 38.058 8.683 -22.082 1.00 38.06 208 GLY A C 1
ATOM 1545 O O . GLY A 1 208 ? 38.622 7.684 -22.515 1.00 38.06 208 GLY A O 1
ATOM 1546 N N . ALA A 1 209 ? 38.675 9.819 -21.706 1.00 36.94 209 ALA A N 1
ATOM 1547 C CA . ALA A 1 209 ? 40.113 10.166 -21.715 1.00 36.94 209 ALA A CA 1
ATOM 1548 C C . ALA A 1 209 ? 40.756 10.243 -23.128 1.00 36.94 209 ALA A C 1
ATOM 1550 O O . ALA A 1 209 ? 40.448 9.446 -23.995 1.00 36.94 209 ALA A O 1
ATOM 1551 N N . ASP A 1 210 ? 41.622 11.194 -23.497 1.00 32.72 210 ASP A N 1
ATOM 1552 C CA . ASP A 1 210 ? 42.802 11.695 -22.790 1.00 32.72 210 ASP A CA 1
ATOM 1553 C C . ASP A 1 210 ? 43.386 12.976 -23.468 1.00 32.72 210 ASP A C 1
ATOM 1555 O O . ASP A 1 210 ? 43.127 13.251 -24.638 1.00 32.72 210 ASP A O 1
ATOM 1559 N N . THR A 1 211 ? 44.221 13.713 -22.721 1.00 33.22 211 THR A N 1
ATOM 1560 C CA . THR A 1 211 ? 45.359 14.585 -23.131 1.00 33.22 211 THR A CA 1
ATOM 1561 C C . THR A 1 211 ? 45.251 15.709 -24.193 1.00 33.22 211 THR A C 1
ATOM 1563 O O . THR A 1 211 ? 45.168 15.466 -25.388 1.00 33.22 211 THR A O 1
ATOM 1566 N N . GLY A 1 212 ? 45.536 16.950 -23.758 1.00 31.73 212 GLY A N 1
ATOM 1567 C CA . GLY A 1 212 ? 46.821 17.624 -24.051 1.00 31.73 212 GLY A CA 1
ATOM 1568 C C . GLY A 1 212 ? 47.079 18.332 -25.403 1.00 31.73 212 GLY A C 1
ATOM 1569 O O . GLY A 1 212 ? 47.100 17.722 -26.458 1.00 31.73 212 GLY A O 1
ATOM 1570 N N . PHE A 1 213 ? 47.514 19.597 -25.284 1.00 31.00 213 PHE A N 1
ATOM 1571 C CA . PHE A 1 213 ? 48.442 20.342 -26.164 1.00 31.00 213 PHE A CA 1
ATOM 1572 C C . PHE A 1 213 ? 48.005 20.835 -27.565 1.00 31.00 213 PHE A C 1
ATOM 1574 O O . PHE A 1 213 ? 48.014 20.109 -28.549 1.00 31.00 213 PHE A O 1
ATOM 1581 N N . GLY A 1 214 ? 47.911 22.171 -27.671 1.00 33.00 214 GLY A N 1
ATOM 1582 C CA . GLY A 1 214 ? 48.702 22.942 -28.642 1.00 33.00 214 GLY A CA 1
ATOM 1583 C C . GLY A 1 214 ? 48.082 23.264 -30.007 1.00 33.00 214 GLY A C 1
ATOM 1584 O O . GLY A 1 214 ? 47.987 22.397 -30.867 1.00 33.00 214 GLY A O 1
ATOM 1585 N N . LYS A 1 215 ? 47.805 24.560 -30.226 1.00 37.00 215 LYS A N 1
ATOM 1586 C CA . LYS A 1 215 ? 48.091 25.378 -31.435 1.00 37.00 215 LYS A CA 1
ATOM 1587 C C . LYS A 1 215 ? 47.326 26.702 -31.284 1.00 37.00 215 LYS A C 1
ATOM 1589 O O . LYS A 1 215 ? 46.107 26.690 -31.214 1.00 37.00 215 LYS A O 1
ATOM 1594 N N . ALA A 1 216 ? 47.944 27.854 -31.019 1.00 41.16 216 ALA A N 1
ATOM 1595 C CA . ALA A 1 216 ? 49.012 28.532 -31.760 1.00 41.16 216 ALA A CA 1
ATOM 1596 C C . ALA A 1 216 ? 48.678 28.683 -33.257 1.00 41.16 216 ALA A C 1
ATOM 1598 O O . ALA A 1 216 ? 48.557 27.683 -33.960 1.00 41.16 216 ALA A O 1
ATOM 1599 N N . PHE A 1 217 ? 48.624 29.952 -33.685 1.00 36.53 217 PHE A N 1
ATOM 1600 C CA . PHE A 1 217 ? 48.515 30.516 -35.043 1.00 36.53 217 PHE A CA 1
ATOM 1601 C C . PHE A 1 217 ? 47.118 30.912 -35.569 1.00 36.53 217 PHE A C 1
ATOM 1603 O O . PHE A 1 217 ? 46.316 30.082 -35.978 1.00 36.53 217 PHE A O 1
ATOM 1610 N N . GLY A 1 218 ? 46.915 32.235 -35.656 1.00 33.12 218 GLY A N 1
ATOM 1611 C CA . GLY A 1 218 ? 45.939 32.954 -36.490 1.00 33.12 218 GLY A CA 1
ATOM 1612 C C . GLY A 1 218 ? 46.126 34.480 -36.318 1.00 33.12 218 GLY A C 1
ATOM 1613 O O . GLY A 1 218 ? 46.408 34.890 -35.197 1.00 33.12 218 GLY A O 1
ATOM 1614 N N . PRO A 1 219 ? 46.099 35.317 -37.374 1.00 44.38 219 PRO A N 1
ATOM 1615 C CA . PRO A 1 219 ? 47.077 36.401 -37.544 1.00 44.38 219 PRO A CA 1
ATOM 1616 C C . PRO A 1 219 ? 46.633 37.811 -37.101 1.00 44.38 219 PRO A C 1
ATOM 1618 O O . PRO A 1 219 ? 45.506 38.223 -37.336 1.00 44.38 219 PRO A O 1
ATOM 1621 N N . GLY A 1 220 ? 47.602 38.557 -36.555 1.00 34.78 220 GLY A N 1
ATOM 1622 C CA . GLY A 1 220 ? 48.051 39.872 -37.039 1.00 34.78 220 GLY A CA 1
ATOM 1623 C C . GLY A 1 220 ? 47.110 41.080 -37.005 1.00 34.78 220 GLY A C 1
ATOM 1624 O O . GLY A 1 220 ? 46.337 41.276 -37.932 1.00 34.78 220 GLY A O 1
ATOM 1625 N N . THR A 1 221 ? 47.392 42.013 -36.091 1.00 43.22 221 THR A N 1
ATOM 1626 C CA . THR A 1 221 ? 47.540 43.439 -36.439 1.00 43.22 221 THR A CA 1
ATOM 1627 C C . THR A 1 221 ? 48.684 44.040 -35.625 1.00 43.22 221 THR A C 1
ATOM 1629 O O . THR A 1 221 ? 48.572 44.232 -34.416 1.00 43.22 221 THR A O 1
ATOM 1632 N N . SER A 1 222 ? 49.798 44.297 -36.303 1.00 42.62 222 SER A N 1
ATOM 1633 C CA . SER A 1 222 ? 50.872 45.184 -35.860 1.00 42.62 222 SER A CA 1
ATOM 1634 C C . SER A 1 222 ? 50.446 46.638 -36.076 1.00 42.62 222 SER A C 1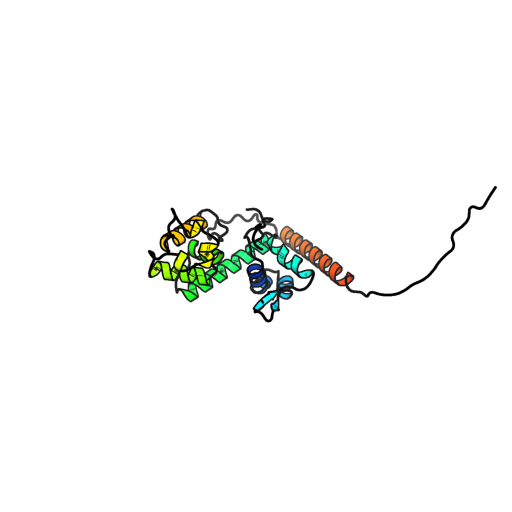
ATOM 1636 O O . SER A 1 222 ? 49.880 46.936 -37.125 1.00 42.62 222 SER A O 1
ATOM 1638 N N . ALA A 1 223 ? 50.756 47.529 -35.136 1.00 47.97 223 ALA A N 1
ATOM 1639 C CA . ALA A 1 223 ? 51.753 48.591 -35.323 1.00 47.97 223 ALA A CA 1
ATOM 1640 C C . ALA A 1 223 ? 51.618 49.659 -34.228 1.00 47.97 223 ALA A C 1
ATOM 1642 O O . ALA A 1 223 ? 50.563 50.263 -34.048 1.00 47.97 223 ALA A O 1
ATOM 1643 N N . ASP A 1 224 ? 52.739 49.852 -33.540 1.00 52.56 224 ASP A N 1
ATOM 1644 C CA . ASP A 1 224 ? 53.078 50.946 -32.639 1.00 52.56 224 ASP A CA 1
ATOM 1645 C C . ASP A 1 224 ? 53.032 52.325 -33.316 1.00 52.56 224 ASP A C 1
ATOM 1647 O O . ASP A 1 224 ? 53.329 52.448 -34.509 1.00 52.56 224 ASP A O 1
ATOM 1651 N N . ALA A 1 225 ? 52.775 53.362 -32.515 1.00 51.22 225 ALA A N 1
ATOM 1652 C CA . ALA A 1 225 ? 53.736 54.436 -32.221 1.00 51.22 225 ALA A CA 1
ATOM 1653 C C . ALA A 1 225 ? 53.245 55.263 -31.022 1.00 51.22 225 ALA A C 1
ATOM 1655 O O . ALA A 1 225 ? 52.051 55.642 -31.020 1.00 51.22 225 ALA A O 1
#

Sequence (225 aa):
MNPSARAPTSSAAGLFQFIEQTWLGTVKTHGAKHGYGQYADLIYRGSDGRWRVEGSARNVVLDLRFDPQAASVMAAELTASNAAYLRGRTGREPGAGDLYAAHFLGPAGAAQLMDAMDRRPGSSAASIFPEAASANRSIFYRDGRPATVAEVHANLQRTAGEGAPAASTGAPSLTPDLSERDQMLAARLDRLRQDQSLLSLLLGQGDGADTGFGKAFGPGTSADA

Foldseek 3Di:
DAQQDDDPPFCQHGPQRDGDQLQLVLCLVCVVVVVNVVLNVQWDQDPVRTIDGDDPSSCVSSCCSSVPVSVVVSLVSLLVVLQVLLCVLQVDGDDLLLSLCCVLVNSVLSSVLVVCCVPPQQDFPCVVVVPSCVVCVVLQDDPRHGDGSVSSSVVSNVVSVVDNPPPDPDDDDDDDDDDPVNVVVVVVVVVVVVVVVVVVVVVPDDDDDDDDDDDDDDDDDDDDD